Protein 3IUO (pdb70)

Nearest PDB structures (foldseek):
  3iuo-assembly1_B  TM=1.006E+00  e=6.718E-13  Porphyromonas gingivalis
  3iuo-assembly1_B  TM=1.003E+00  e=4.394E-12  Porphyromonas gingivalis

Structure (mmCIF, N/CA/C/O backbone):
data_3IUO
#
_entry.id   3IUO
#
_cell.length_a   98.326
_cell.length_b   98.326
_cell.length_c   72.526
_cell.angle_alpha   90.000
_cell.angle_beta   90.000
_cell.angle_gamma   120.000
#
_symmetry.space_group_name_H-M   'H 3'
#
loop_
_entity.id
_entity.type
_entity.pdbx_description
1 polymer 'ATP-dependent DNA helicase RecQ'
2 non-polymer 'SODIUM ION'
3 non-polymer 'CHLORIDE ION'
4 water water
#
loop_
_atom_site.group_PDB
_atom_site.id
_atom_site.type_symbol
_atom_site.label_atom_id
_atom_site.label_alt_id
_atom_site.label_comp_id
_atom_site.label_asym_id
_atom_site.label_entity_id
_atom_site.label_seq_id
_atom_site.pdbx_PDB_ins_code
_atom_site.Cartn_x
_atom_site.Cartn_y
_atom_site.Cartn_z
_atom_site.occupancy
_atom_site.B_iso_or_equiv
_atom_site.auth_seq_id
_atom_site.auth_comp_id
_atom_site.auth_asym_id
_atom_site.auth_atom_id
_atom_site.pdbx_PDB_model_num
ATOM 1 N N . ARG A 1 11 ? 9.489 -13.102 33.834 1.00 14.09 614 ARG A N 1
ATOM 2 C CA . ARG A 1 11 ? 8.118 -13.666 34.066 1.00 13.43 614 ARG A CA 1
ATOM 3 C C . ARG A 1 11 ? 7.802 -13.738 35.562 1.00 13.42 614 ARG A C 1
ATOM 4 O O . ARG A 1 11 ? 6.710 -13.342 35.989 1.00 14.17 614 ARG A O 1
ATOM 12 N N . VAL A 1 12 ? 8.762 -14.263 36.331 1.00 12.75 615 VAL A N 1
ATOM 13 C CA . VAL A 1 12 ? 8.696 -14.354 37.798 1.00 11.39 615 VAL A CA 1
ATOM 14 C C . VAL A 1 12 ? 9.972 -13.732 38.399 1.00 11.23 615 VAL A C 1
ATOM 15 O O . VAL A 1 12 ? 11.101 -14.064 37.990 1.00 12.40 615 VAL A O 1
ATOM 19 N N . ARG A 1 13 ? 9.795 -12.830 39.358 1.00 10.84 616 ARG A N 1
ATOM 20 C CA . ARG A 1 13 ? 10.927 -12.150 39.978 1.00 10.84 616 ARG A CA 1
ATOM 21 C C . ARG A 1 13 ? 11.691 -13.146 40.836 1.00 10.41 616 ARG A C 1
ATOM 22 O O . ARG A 1 13 ? 11.084 -13.993 41.495 1.00 11.44 616 ARG A O 1
ATOM 30 N N . THR A 1 14 ? 13.011 -13.075 40.790 1.00 9.97 617 THR A N 1
ATOM 31 C CA . THR A 1 14 ? 13.890 -13.876 41.655 1.00 8.99 617 THR A CA 1
ATOM 32 C C . THR A 1 14 ? 14.909 -12.910 42.234 1.00 7.96 617 THR A C 1
ATOM 33 O O . THR A 1 14 ? 15.035 -11.790 41.752 1.00 8.70 617 THR A O 1
ATOM 37 N N . LEU A 1 15 ? 15.638 -13.326 43.272 1.00 6.84 618 LEU A N 1
ATOM 38 C CA . LEU A 1 15 ? 16.644 -12.386 43.822 1.00 7.20 618 LEU A CA 1
ATOM 39 C C . LEU A 1 15 ? 17.773 -12.102 42.841 1.00 6.79 618 LEU A C 1
ATOM 40 O O . LEU A 1 15 ? 18.292 -10.972 42.820 1.00 6.52 618 LEU A O 1
ATOM 45 N N . ALA A 1 16 ? 18.121 -13.096 42.018 1.00 7.39 619 ALA A N 1
ATOM 46 C CA . ALA A 1 16 ? 19.148 -12.893 40.991 1.00 7.54 619 ALA A CA 1
ATOM 47 C C . ALA A 1 16 ? 18.684 -11.891 39.936 1.00 7.96 619 ALA A C 1
ATOM 48 O O . ALA A 1 16 ? 19.437 -10.993 39.568 1.00 7.71 619 ALA A O 1
ATOM 50 N N . ASN A 1 17 ? 17.430 -11.988 39.480 1.00 8.27 620 ASN A N 1
ATOM 51 C CA . ASN A 1 17 ? 17.060 -11.006 38.465 1.00 9.58 620 ASN A CA 1
ATOM 52 C C . ASN A 1 17 ? 16.889 -9.598 39.031 1.00 10.70 620 ASN A C 1
ATOM 53 O O . ASN A 1 17 ? 17.126 -8.619 38.324 1.00 10.48 620 ASN A O 1
ATOM 58 N N . LYS A 1 18 ? 16.539 -9.513 40.304 1.00 10.23 621 LYS A N 1
ATOM 59 C CA . LYS A 1 18 ? 16.459 -8.219 40.995 1.00 10.19 621 LYS A CA 1
ATOM 60 C C . LYS A 1 18 ? 17.873 -7.635 41.076 1.00 10.73 621 LYS A C 1
ATOM 61 O O . LYS A 1 18 ? 18.076 -6.421 40.841 1.00 10.97 621 LYS A O 1
ATOM 67 N N . SER A 1 19 ? 18.856 -8.489 41.405 1.00 10.92 622 SER A N 1
ATOM 68 C CA . SER A 1 19 ? 20.253 -8.049 41.546 1.00 11.72 622 SER A CA 1
ATOM 69 C C . SER A 1 19 ? 20.779 -7.561 40.212 1.00 10.94 622 SER A C 1
ATOM 70 O O . SER A 1 19 ? 21.407 -6.487 40.135 1.00 11.48 622 SER A O 1
ATOM 73 N N .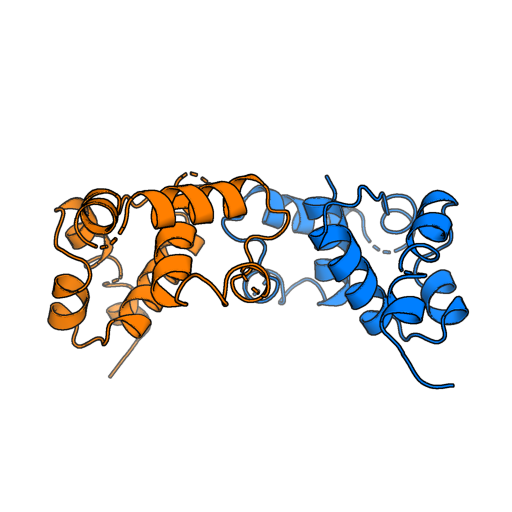 LYS A 1 20 ? 20.449 -8.291 39.141 1.00 10.61 623 LYS A N 1
ATOM 74 C CA . LYS A 1 20 ? 20.909 -7.896 37.823 1.00 10.12 623 LYS A CA 1
ATOM 75 C C . LYS A 1 20 ? 20.222 -6.627 37.365 1.00 10.54 623 LYS A C 1
ATOM 76 O O . LYS A 1 20 ? 20.844 -5.819 36.713 1.00 11.23 623 LYS A O 1
ATOM 90 N N . LYS A 1 22 ? 19.296 -4.151 39.219 1.00 10.89 625 LYS A N 1
ATOM 91 C CA . LYS A 1 22 ? 19.898 -3.001 39.873 1.00 11.78 625 LYS A CA 1
ATOM 92 C C . LYS A 1 22 ? 21.225 -2.625 39.233 1.00 11.83 625 LYS A C 1
ATOM 93 O O . LYS A 1 22 ? 21.509 -1.440 39.054 1.00 12.10 625 LYS A O 1
ATOM 99 N N . VAL A 1 23 ? 22.017 -3.634 38.852 1.00 12.62 626 VAL A N 1
ATOM 100 C CA . VAL A 1 23 ? 23.272 -3.368 38.139 1.00 12.67 626 VAL A CA 1
ATOM 101 C C . VAL A 1 23 ? 22.936 -2.617 36.847 1.00 13.65 626 VAL A C 1
ATOM 102 O O . VAL A 1 23 ? 23.619 -1.649 36.490 1.00 12.68 626 VAL A O 1
ATOM 106 N N . SER A 1 24 ? 21.905 -3.082 36.144 1.00 13.17 627 SER A N 1
ATOM 107 C CA A SER A 1 24 ? 21.509 -2.440 34.888 0.50 13.39 627 SER A CA 1
ATOM 108 C CA B SER A 1 24 ? 21.489 -2.451 34.894 0.50 13.87 627 SER A CA 1
ATOM 109 C C . SER A 1 24 ? 21.120 -0.988 35.103 1.00 13.66 627 SER A C 1
ATOM 110 O O . SER A 1 24 ? 21.555 -0.107 34.349 1.00 14.02 627 SER A O 1
ATOM 115 N N . ILE A 1 25 ? 20.313 -0.730 36.129 1.00 12.74 628 ILE A N 1
ATOM 116 C CA . ILE 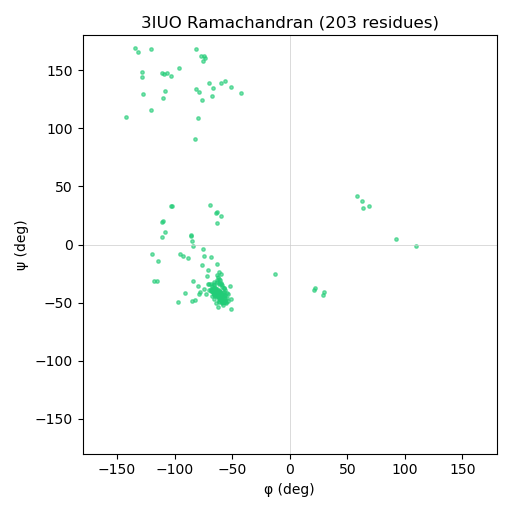A 1 25 ? 19.881 0.651 36.409 1.00 11.97 628 ILE A CA 1
ATOM 117 C C . ILE A 1 25 ? 21.099 1.548 36.677 1.00 11.55 628 ILE A C 1
ATOM 118 O O . ILE A 1 25 ? 21.163 2.683 36.185 1.00 13.80 628 ILE A O 1
ATOM 123 N N . VAL A 1 26 ? 22.059 1.046 37.439 1.00 12.43 629 VAL A N 1
ATOM 124 C CA . VAL A 1 26 ? 23.280 1.807 37.736 1.00 12.87 629 VAL A CA 1
ATOM 125 C C . VAL A 1 26 ? 24.022 2.133 36.462 1.00 13.10 629 VAL A C 1
ATOM 126 O O . VAL A 1 26 ? 24.477 3.265 36.264 1.00 11.62 629 VAL A O 1
ATOM 130 N N . GLN A 1 27 ? 24.134 1.136 35.592 1.00 12.86 630 GLN A N 1
ATOM 131 C CA . GLN A 1 27 ? 24.852 1.312 34.315 1.00 12.72 630 GLN A CA 1
ATOM 132 C C . GLN A 1 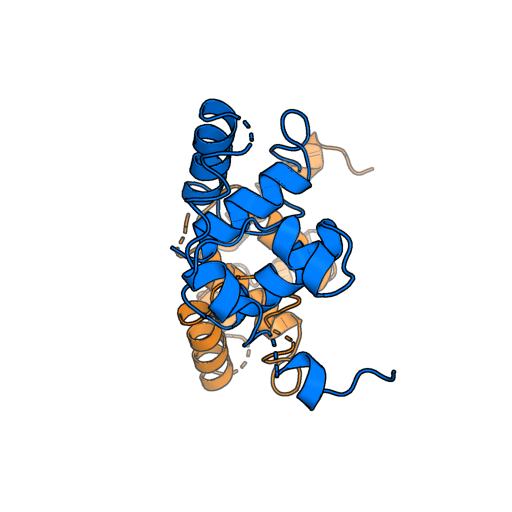27 ? 24.151 2.371 33.454 1.00 12.39 630 GLN A C 1
ATOM 133 O O . GLN A 1 27 ? 24.813 3.200 32.815 1.00 13.19 630 GLN A O 1
ATOM 139 N N . GLN A 1 28 ? 22.817 2.334 33.433 1.00 11.30 631 GLN A N 1
ATOM 140 C CA . GLN A 1 28 ? 22.030 3.344 32.732 1.00 11.56 631 GLN A CA 1
ATOM 141 C C . GLN A 1 28 ? 22.186 4.736 33.319 1.00 11.13 631 GLN A C 1
ATOM 142 O O . GLN A 1 28 ? 22.279 5.710 32.552 1.00 11.81 631 GLN A O 1
ATOM 148 N N . ILE A 1 29 ? 22.187 4.851 34.648 1.00 11.20 632 ILE A N 1
ATOM 149 C CA . ILE A 1 29 ? 22.434 6.150 35.290 1.00 11.06 632 ILE A CA 1
ATOM 150 C C . ILE A 1 29 ? 23.840 6.660 34.923 1.00 12.15 632 ILE A C 1
ATOM 151 O O . ILE A 1 29 ? 24.025 7.845 34.582 1.00 12.12 632 ILE A O 1
ATOM 156 N N . ASP A 1 30 ? 24.820 5.758 34.915 1.00 11.79 633 ASP A N 1
ATOM 157 C CA . ASP A 1 30 ? 26.179 6.164 34.519 1.00 12.87 633 ASP A CA 1
ATOM 158 C C . ASP A 1 30 ? 26.229 6.716 33.088 1.00 12.77 633 ASP A C 1
ATOM 159 O O . ASP A 1 30 ? 27.028 7.622 32.780 1.00 12.49 633 ASP A O 1
ATOM 164 N N . ARG A 1 31 ? 25.388 6.158 32.220 1.00 12.91 634 ARG A N 1
ATOM 165 C CA . ARG A 1 31 ? 25.321 6.567 30.814 1.00 13.56 634 ARG A CA 1
ATOM 166 C C . ARG A 1 31 ? 24.384 7.776 30.614 1.00 13.21 634 ARG A C 1
ATOM 167 O O . ARG A 1 31 ? 24.113 8.182 29.485 1.00 13.77 634 ARG A O 1
ATOM 175 N N . LYS A 1 32 ? 23.935 8.361 31.724 1.00 12.77 635 LYS A N 1
ATOM 176 C CA . LYS A 1 32 ? 23.064 9.553 31.735 1.00 13.02 635 LYS A CA 1
ATOM 177 C C . LYS A 1 32 ? 21.750 9.337 30.978 1.00 12.49 635 LYS A C 1
ATOM 178 O O . LYS A 1 32 ? 21.291 10.204 30.218 1.00 13.29 635 LYS A O 1
ATOM 184 N N . VAL A 1 33 ? 21.159 8.156 31.168 1.00 12.98 636 VAL A N 1
ATOM 185 C CA . VAL A 1 33 ? 19.828 7.871 30.646 1.00 12.74 636 VAL A CA 1
ATOM 186 C C . VAL A 1 33 ? 18.812 8.512 31.575 1.00 13.61 636 VAL A C 1
ATOM 187 O O . VAL A 1 33 ? 18.897 8.349 32.796 1.00 13.38 636 VAL A O 1
ATOM 191 N N . ALA A 1 34 ? 17.847 9.254 31.033 1.00 13.54 637 ALA A N 1
ATOM 192 C CA . ALA A 1 34 ? 16.858 9.936 31.893 1.00 13.32 637 ALA A CA 1
ATOM 193 C C . ALA A 1 34 ? 16.129 8.950 32.817 1.00 13.27 637 ALA A C 1
ATOM 194 O O . ALA A 1 34 ? 15.775 7.846 32.387 1.00 13.03 637 ALA A O 1
ATOM 196 N N . LEU A 1 35 ? 15.877 9.337 34.073 1.00 12.93 638 LEU A N 1
ATOM 197 C CA A LEU A 1 35 ? 15.315 8.378 35.025 0.50 13.80 638 LEU A CA 1
ATOM 198 C CA B LEU A 1 35 ? 15.304 8.386 35.027 0.50 13.70 638 LEU A CA 1
ATOM 199 C C . LEU A 1 35 ? 13.937 7.867 34.607 1.00 14.12 638 LEU A C 1
ATOM 200 O O . LEU A 1 35 ? 13.571 6.712 34.910 1.00 15.00 638 LEU A O 1
ATOM 209 N N . ASP A 1 36 ? 13.166 8.720 33.936 1.00 13.60 639 ASP A N 1
ATOM 210 C CA . ASP A 1 36 ? 11.852 8.286 33.459 1.00 14.13 639 ASP A CA 1
ATOM 211 C C . ASP A 1 36 ? 11.993 7.296 32.291 1.00 13.75 639 ASP A C 1
ATOM 212 O O . ASP A 1 36 ? 11.211 6.353 32.173 1.00 14.31 639 ASP A O 1
ATOM 217 N N . ASP A 1 37 ? 13.010 7.484 31.457 1.00 13.88 640 ASP A N 1
ATOM 218 C CA . ASP A 1 37 ? 13.322 6.507 30.400 1.00 13.89 640 ASP A CA 1
ATOM 219 C C . ASP A 1 37 ? 13.797 5.165 30.987 1.00 13.86 640 ASP A C 1
ATOM 220 O O . ASP A 1 37 ? 13.442 4.097 30.472 1.00 14.29 640 ASP A O 1
ATOM 225 N N . ILE A 1 38 ? 14.604 5.230 32.043 1.00 13.33 641 ILE A N 1
ATOM 226 C CA . ILE A 1 38 ? 15.038 4.015 32.751 1.00 12.82 641 ILE A CA 1
ATOM 227 C C . ILE A 1 38 ? 13.801 3.258 33.264 1.00 12.42 641 ILE A C 1
ATOM 228 O O . ILE A 1 38 ? 13.702 2.042 33.164 1.00 12.80 641 ILE A O 1
ATOM 233 N N . ALA A 1 39 ? 12.855 3.992 33.835 1.00 12.49 642 ALA A N 1
ATOM 234 C CA . ALA A 1 39 ? 11.660 3.370 34.424 1.00 11.97 642 ALA A CA 1
ATOM 235 C C . ALA A 1 39 ? 10.931 2.560 33.366 1.00 12.18 642 ALA A C 1
ATOM 236 O O . ALA A 1 39 ? 10.634 1.371 33.570 1.00 12.79 642 ALA A O 1
ATOM 238 N N . VAL A 1 40 ? 10.664 3.205 32.235 1.00 12.64 643 VAL A N 1
ATOM 239 C CA . VAL A 1 40 ? 10.020 2.539 31.087 1.00 12.57 643 VAL A CA 1
ATOM 240 C C . VAL A 1 40 ? 10.791 1.308 30.624 1.00 12.63 643 VAL A C 1
ATOM 241 O O . VAL A 1 40 ? 10.183 0.268 30.350 1.00 13.91 643 VAL A O 1
ATOM 245 N N . SER A 1 41 ? 12.119 1.417 30.536 1.00 12.20 644 SER A N 1
ATOM 246 C CA . SER A 1 41 ? 12.959 0.321 30.030 1.00 12.20 644 SER A CA 1
ATOM 247 C C . SER A 1 41 ? 12.815 -0.939 30.865 1.00 12.56 644 SER A C 1
ATOM 248 O O . SER A 1 41 ? 13.048 -2.029 30.379 1.00 12.27 644 SER A O 1
ATOM 251 N N . HIS A 1 42 ? 12.435 -0.768 32.126 1.00 12.04 645 HIS A N 1
ATOM 252 C CA . HIS A 1 42 ? 12.297 -1.876 33.068 1.00 12.24 645 HIS A CA 1
ATOM 253 C C . HIS A 1 42 ? 10.855 -2.158 33.465 1.00 12.48 645 HIS A C 1
ATOM 254 O O . HIS A 1 42 ? 10.598 -2.978 34.342 1.00 12.77 645 HIS A O 1
ATOM 261 N N . GLY A 1 43 ? 9.925 -1.472 32.810 1.00 13.40 646 GLY A N 1
ATOM 262 C CA . GLY A 1 43 ? 8.497 -1.673 33.023 1.00 13.65 646 GLY A CA 1
ATOM 263 C C . GLY A 1 43 ? 8.045 -1.203 34.387 1.00 13.57 646 GLY A C 1
ATOM 264 O O . GLY A 1 43 ? 7.147 -1.790 34.996 1.00 13.71 646 GLY A O 1
ATOM 265 N N . LEU A 1 44 ? 8.691 -0.148 34.869 1.00 13.69 647 LEU A N 1
ATOM 266 C CA . LEU A 1 44 ? 8.380 0.406 36.169 1.00 13.73 647 LEU A CA 1
ATOM 267 C C . LEU A 1 44 ? 7.697 1.743 36.009 1.00 14.07 647 LEU A C 1
ATOM 268 O O . LEU A 1 44 ? 8.012 2.490 35.073 1.00 14.72 647 LEU A O 1
ATOM 273 N N . ASP A 1 45 ? 6.778 2.055 36.919 1.00 14.08 648 ASP A N 1
ATOM 274 C CA A ASP A 1 45 ? 6.267 3.418 37.076 0.50 14.12 648 ASP A CA 1
ATOM 275 C CA B ASP A 1 45 ? 6.310 3.435 36.987 0.50 13.93 648 ASP A CA 1
ATOM 276 C C . ASP A 1 45 ? 7.370 4.248 37.707 1.00 13.90 648 ASP A C 1
ATOM 277 O O . ASP A 1 45 ? 8.317 3.693 38.291 1.00 13.12 648 ASP A O 1
ATOM 286 N N . PHE A 1 46 ? 7.252 5.563 37.627 1.00 13.44 649 PHE A N 1
ATOM 287 C CA . PHE A 1 46 ? 8.293 6.414 38.206 1.00 13.20 649 PHE A CA 1
ATOM 288 C C . PHE A 1 46 ? 8.570 6.187 39.723 1.00 13.61 649 PHE A C 1
ATOM 289 O O . PHE A 1 46 ? 9.761 6.046 40.126 1.00 12.84 649 PHE A O 1
ATOM 297 N N . PRO A 1 47 ? 7.517 6.128 40.571 1.00 12.97 650 PRO A N 1
ATOM 298 C CA . PRO A 1 47 ? 7.812 5.869 41.990 1.00 13.25 650 PRO A CA 1
ATOM 299 C C . PRO A 1 47 ? 8.457 4.524 42.232 1.00 12.89 650 PRO A C 1
ATOM 300 O O . PRO A 1 47 ? 9.290 4.414 43.141 1.00 13.34 650 PRO A O 1
ATOM 304 N N . GLU A 1 48 ? 8.115 3.520 41.422 1.00 11.96 651 GLU A N 1
ATOM 305 C CA . GLU A 1 48 ? 8.764 2.208 41.555 1.00 12.91 651 GLU A CA 1
ATOM 306 C C . GLU A 1 48 ? 10.257 2.303 41.224 1.00 12.24 651 GLU A C 1
ATOM 307 O O . GLU A 1 48 ? 11.098 1.689 41.921 1.00 13.16 651 GLU A O 1
ATOM 313 N N . LEU A 1 49 ? 10.595 3.072 40.188 1.00 11.87 652 LEU A N 1
ATOM 314 C CA . LEU A 1 49 ? 11.990 3.304 39.855 1.00 11.95 652 LEU A CA 1
ATOM 315 C C . LEU A 1 49 ? 12.679 4.044 41.006 1.00 12.21 652 LEU A C 1
ATOM 316 O O . LEU A 1 49 ? 13.782 3.666 41.398 1.00 10.79 652 LEU A O 1
ATOM 321 N N . LEU A 1 50 ? 12.028 5.083 41.571 1.00 11.74 653 LEU A N 1
ATOM 322 C CA . LEU A 1 50 ? 12.644 5.769 42.700 1.00 11.27 653 LEU A CA 1
ATOM 323 C C . LEU A 1 50 ? 12.938 4.814 43.844 1.00 10.76 653 LEU A C 1
ATOM 324 O O . LEU A 1 50 ? 13.981 4.922 44.481 1.00 11.35 653 LEU A O 1
ATOM 329 N N . SER A 1 51 ? 12.038 3.844 44.074 1.00 10.71 654 SER A N 1
ATOM 330 C CA . SER A 1 51 ? 12.307 2.869 45.130 1.00 10.62 654 SER A CA 1
ATOM 331 C C . SER A 1 51 ? 13.522 1.999 44.856 1.00 11.59 654 SER A C 1
ATOM 332 O O . SER A 1 51 ? 14.287 1.703 45.776 1.00 12.17 654 SER A O 1
ATOM 335 N N . GLU A 1 52 ? 13.716 1.618 43.598 1.00 11.41 655 GLU A N 1
ATOM 336 C CA . GLU A 1 52 ? 14.928 0.845 43.264 1.00 12.22 655 GLU A CA 1
ATOM 337 C C . GLU A 1 52 ? 16.172 1.673 43.417 1.00 12.20 655 GLU A C 1
ATOM 338 O O . GLU A 1 52 ? 17.193 1.168 43.892 1.00 13.09 655 GLU A O 1
ATOM 344 N N . VAL A 1 53 ? 16.105 2.940 43.014 1.00 11.38 656 VAL A N 1
ATOM 345 C CA . VAL A 1 53 ? 17.283 3.813 43.105 1.00 12.01 656 VAL A CA 1
ATOM 346 C C . VAL A 1 53 ? 17.612 4.044 44.590 1.00 11.36 656 VAL A C 1
ATOM 347 O O . VAL A 1 53 ? 18.774 4.046 44.996 1.00 12.37 656 VAL A O 1
ATOM 351 N N . GLU A 1 54 ? 16.580 4.173 45.428 1.00 11.87 657 GLU A N 1
ATOM 352 C CA . GLU A 1 54 ? 16.797 4.306 46.872 1.00 12.02 657 GLU A CA 1
ATOM 353 C C . GLU A 1 54 ? 17.501 3.045 47.401 1.00 12.46 657 GLU A C 1
ATOM 354 O O . GLU A 1 54 ? 18.496 3.133 48.103 1.00 13.37 657 GLU A O 1
ATOM 360 N N . THR A 1 55 ? 16.991 1.861 47.040 1.00 12.27 658 THR A N 1
ATOM 361 C CA . THR A 1 55 ? 17.682 0.615 47.416 1.00 11.34 658 THR A CA 1
ATOM 362 C C . THR A 1 55 ? 19.173 0.624 47.031 1.00 11.59 658 THR A C 1
ATOM 363 O O . THR A 1 55 ? 20.046 0.251 47.844 1.00 11.63 658 THR A O 1
ATOM 367 N N . ILE A 1 56 ? 19.448 1.043 45.796 1.00 11.14 659 ILE A N 1
ATOM 368 C CA . ILE A 1 56 ? 20.817 1.165 45.294 1.00 11.65 659 ILE A CA 1
ATOM 369 C C . ILE A 1 56 ? 21.673 2.129 46.132 1.00 11.00 659 ILE A C 1
ATOM 370 O O . ILE A 1 56 ? 22.783 1.793 46.561 1.00 11.04 659 ILE A O 1
ATOM 375 N N . VAL A 1 57 ? 21.134 3.315 46.382 1.00 10.92 660 VAL A N 1
ATOM 376 C CA . VAL A 1 57 ? 21.839 4.311 47.177 1.00 11.74 660 VAL A CA 1
ATOM 377 C C . VAL A 1 57 ? 22.063 3.811 48.612 1.00 10.85 660 VAL A C 1
ATOM 378 O O . VAL A 1 57 ? 23.151 4.009 49.196 1.00 11.30 660 VAL A O 1
ATOM 382 N N . TYR A 1 58 ? 21.072 3.146 49.201 1.00 7.83 661 TYR A N 1
ATOM 383 C CA . TYR A 1 58 ? 21.251 2.679 50.574 1.00 7.28 661 TYR A CA 1
ATOM 384 C C . TYR A 1 58 ? 22.399 1.707 50.712 1.00 7.72 661 TYR A C 1
ATOM 385 O O . TYR A 1 58 ? 23.016 1.608 51.762 1.00 8.59 661 TYR A O 1
ATOM 394 N N . SER A 1 59 ? 22.668 0.962 49.645 1.00 7.20 662 SER A N 1
ATOM 395 C CA . SER A 1 59 ? 23.737 -0.037 49.661 1.00 7.64 662 SER A CA 1
ATOM 396 C C . SER A 1 59 ? 25.137 0.563 49.574 1.00 7.97 662 SER A C 1
ATOM 397 O O . SER A 1 59 ? 26.132 -0.160 49.633 1.00 8.57 662 SER A O 1
ATOM 400 N N . GLY A 1 60 ? 25.194 1.881 49.423 1.00 8.58 663 GLY A N 1
ATOM 401 C CA . GLY A 1 60 ? 26.449 2.616 49.308 1.00 9.23 663 GLY A CA 1
ATOM 402 C C . GLY A 1 60 ? 26.928 2.815 47.881 1.00 9.45 663 GLY A C 1
ATOM 403 O O . GLY A 1 60 ? 28.035 3.326 47.669 1.00 9.61 663 GLY A O 1
ATOM 404 N N . THR A 1 61 ? 26.134 2.401 46.885 1.00 9.97 664 THR A N 1
ATOM 405 C CA . THR A 1 61 ? 26.548 2.554 45.485 1.00 10.25 664 THR A CA 1
ATOM 406 C C . THR A 1 61 ? 26.579 4.022 45.129 1.00 11.29 664 THR A C 1
ATOM 407 O O . THR A 1 61 ? 25.613 4.742 45.353 1.00 11.47 664 THR A O 1
ATOM 411 N N . ARG A 1 62 ? 27.715 4.449 44.593 1.00 12.54 665 ARG A N 1
ATOM 412 C CA . ARG A 1 62 ? 27.901 5.825 44.196 1.00 13.98 665 ARG A CA 1
ATOM 413 C C . ARG A 1 62 ? 27.226 6.036 42.852 1.00 14.23 665 ARG A C 1
ATOM 414 O O . ARG A 1 62 ? 27.658 5.509 41.824 1.00 14.80 665 ARG A O 1
ATOM 422 N N . ILE A 1 63 ? 26.128 6.773 42.883 1.00 14.30 666 ILE A N 1
ATOM 423 C CA . ILE A 1 63 ? 25.497 7.248 41.664 1.00 14.96 666 ILE A CA 1
ATOM 424 C C . ILE A 1 63 ? 25.432 8.769 41.635 1.00 15.25 666 ILE A C 1
ATOM 425 O O . ILE A 1 63 ? 25.700 9.439 42.646 1.00 15.96 666 ILE A O 1
ATOM 430 N N . ASN A 1 64 ? 25.103 9.289 40.455 1.00 14.17 667 ASN A N 1
ATOM 431 C CA . ASN A 1 64 ? 25.002 10.720 40.201 1.00 13.72 667 ASN A CA 1
ATOM 432 C C . ASN A 1 64 ? 23.847 10.965 39.264 1.00 13.12 667 ASN A C 1
ATOM 433 O O . ASN A 1 64 ? 23.904 10.597 38.088 1.00 14.07 667 ASN A O 1
ATOM 438 N N . ILE A 1 65 ? 22.779 11.569 39.796 1.00 12.55 668 ILE A N 1
ATOM 439 C CA . ILE A 1 65 ? 21.600 11.860 39.004 1.00 12.54 668 ILE A CA 1
ATOM 440 C C . ILE A 1 65 ? 21.427 13.373 38.754 1.00 12.70 668 ILE A C 1
ATOM 441 O O . ILE A 1 65 ? 20.348 13.824 38.392 1.00 12.69 668 ILE A O 1
ATOM 446 N N . ASP A 1 66 ? 22.507 14.139 38.888 1.00 12.89 669 ASP A N 1
ATOM 447 C CA . ASP A 1 66 ? 22.441 15.597 38.613 1.00 14.07 669 ASP A CA 1
ATOM 448 C C . ASP A 1 66 ? 21.956 15.902 37.215 1.00 13.53 669 ASP A C 1
ATOM 449 O O . ASP A 1 66 ? 21.185 16.849 37.019 1.00 14.52 669 ASP A O 1
ATOM 454 N N . TYR A 1 67 ? 22.432 15.126 36.239 1.00 14.23 670 TYR A N 1
ATOM 455 C CA . TYR A 1 67 ? 22.014 15.321 34.849 1.00 13.63 670 TYR A CA 1
ATOM 456 C C . TYR A 1 67 ? 20.486 15.339 34.734 1.00 13.32 670 TYR A C 1
ATOM 457 O O . TYR A 1 67 ? 19.945 16.113 33.955 1.00 14.75 670 TYR A O 1
ATOM 466 N N . PHE A 1 68 ? 19.793 14.531 35.540 1.00 13.07 671 PHE A N 1
ATOM 467 C CA . PHE A 1 68 ? 18.347 14.424 35.438 1.00 12.67 671 PHE A CA 1
ATOM 468 C C . PHE A 1 68 ? 17.663 15.519 36.245 1.00 13.20 671 PHE A C 1
ATOM 469 O O . PHE A 1 68 ? 16.801 16.229 35.713 1.00 13.77 671 PHE A O 1
ATOM 477 N N . ILE A 1 69 ? 18.100 15.683 37.489 1.00 13.13 672 ILE A N 1
ATOM 478 C CA A ILE A 1 69 ? 17.531 16.681 38.404 0.50 13.44 672 ILE A CA 1
ATOM 479 C CA B ILE A 1 69 ? 17.529 16.679 38.406 0.50 13.22 672 ILE A CA 1
ATOM 480 C C . ILE A 1 69 ? 17.643 18.074 37.792 1.00 13.76 672 ILE A C 1
ATOM 481 O O . ILE A 1 69 ? 16.686 18.855 37.816 1.00 13.12 672 ILE A O 1
ATOM 490 N N . ASN A 1 70 ? 18.810 18.378 37.232 1.00 12.92 673 ASN A N 1
ATOM 491 C CA . ASN A 1 70 ? 19.031 19.707 36.649 1.00 13.73 673 ASN A CA 1
ATOM 492 C C . ASN A 1 70 ? 18.107 19.998 35.452 1.00 13.68 673 ASN A C 1
ATOM 493 O O . ASN A 1 70 ? 17.734 21.152 35.177 1.00 13.86 673 ASN A O 1
ATOM 498 N N . GLU A 1 71 ? 17.740 18.944 34.728 1.00 13.63 674 GLU A N 1
ATOM 499 C CA . GLU A 1 71 ? 16.907 19.082 33.536 1.00 14.36 674 GLU A CA 1
ATOM 500 C C . GLU A 1 71 ? 15.428 19.287 33.878 1.00 13.35 674 GLU A C 1
ATOM 501 O O . GLU A 1 71 ? 14.747 20.115 33.249 1.00 13.47 674 GLU A O 1
ATOM 507 N N . VAL A 1 72 ? 14.952 18.541 34.873 1.00 12.30 675 VAL A N 1
ATOM 508 C CA . VAL A 1 72 ? 13.511 18.460 35.155 1.00 11.19 675 VAL A CA 1
ATOM 509 C C . VAL A 1 72 ? 13.039 19.264 36.353 1.00 9.95 675 VAL A C 1
ATOM 510 O O . VAL A 1 72 ? 11.852 19.615 36.413 1.00 10.84 675 VAL A O 1
ATOM 522 N N . ASP A 1 74 ? 12.892 22.494 39.218 1.00 8.63 677 ASP A N 1
ATOM 523 C CA . ASP A 1 74 ? 13.081 23.927 39.438 1.00 9.06 677 ASP A CA 1
ATOM 524 C C . ASP A 1 74 ? 14.327 24.099 40.293 1.00 8.13 677 ASP A C 1
ATOM 525 O O . ASP A 1 74 ? 14.455 23.465 41.335 1.00 8.04 677 ASP A O 1
ATOM 530 N N . GLU A 1 75 ? 15.271 24.920 39.828 1.00 8.82 678 GLU A N 1
ATOM 531 C CA . GLU A 1 75 ? 16.537 25.057 40.539 1.00 8.79 678 GLU A CA 1
ATOM 532 C C . GLU A 1 75 ? 16.340 25.561 41.970 1.00 8.00 678 GLU A C 1
ATOM 533 O O . GLU A 1 75 ? 17.120 25.203 42.861 1.00 7.87 678 GLU A O 1
ATOM 539 N N . ASP A 1 76 ? 15.326 26.414 42.185 1.00 7.44 679 ASP A N 1
ATOM 540 C CA . ASP A 1 76 ? 15.071 26.905 43.539 1.00 7.48 679 ASP A CA 1
ATOM 541 C C . ASP A 1 76 ? 14.533 25.803 44.444 1.00 7.28 679 ASP A C 1
ATOM 542 O O . ASP A 1 76 ? 14.903 25.708 45.623 1.00 7.47 679 ASP A O 1
ATOM 547 N N . HIS A 1 77 ? 13.671 24.953 43.892 1.00 6.93 680 HIS A N 1
ATOM 548 C CA . HIS A 1 77 ? 13.167 23.793 44.644 1.00 6.69 680 HIS A CA 1
ATOM 549 C C . HIS A 1 77 ? 14.300 22.866 45.026 1.00 6.91 680 HIS A C 1
ATOM 550 O O . HIS A 1 77 ? 14.395 22.434 46.168 1.00 6.21 680 HIS A O 1
ATOM 557 N N . LEU A 1 78 ? 15.176 22.588 44.070 1.00 8.39 681 LEU A N 1
ATOM 558 C CA . LEU A 1 78 ? 16.327 21.735 44.356 1.00 10.23 681 LEU A CA 1
ATOM 559 C C . LEU A 1 78 ? 17.177 22.338 45.487 1.00 10.58 681 LEU A C 1
ATOM 560 O O . LEU A 1 78 ? 17.485 21.646 46.453 1.00 11.63 681 LEU A O 1
ATOM 565 N N . GLU A 1 79 ? 17.521 23.625 45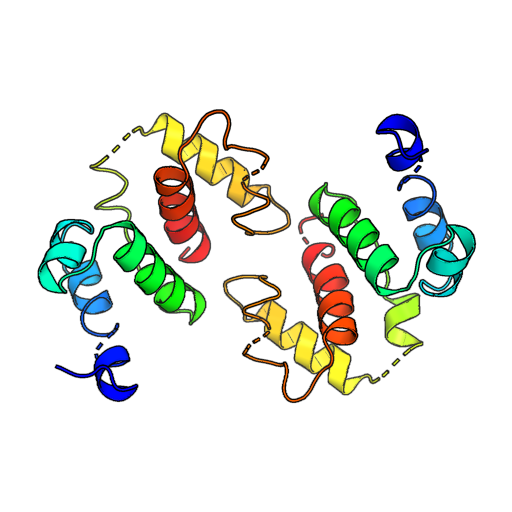.390 1.00 10.42 682 GLU A N 1
ATOM 566 C CA . GLU A 1 79 ? 18.375 24.253 46.412 1.00 11.75 682 GLU A CA 1
ATOM 567 C C . GLU A 1 79 ? 17.734 24.197 47.803 1.00 11.12 682 GLU A C 1
ATOM 568 O O . GLU A 1 79 ? 18.393 23.889 48.797 1.00 11.38 682 GLU A O 1
ATOM 574 N N . ASP A 1 80 ? 16.439 24.470 47.875 1.00 10.65 683 ASP A N 1
ATOM 575 C CA . ASP A 1 80 ? 15.778 24.567 49.181 1.00 10.89 683 ASP A CA 1
ATOM 576 C C . ASP A 1 80 ? 15.585 23.192 49.792 1.00 10.87 683 ASP A C 1
ATOM 577 O O . ASP A 1 80 ? 15.812 23.008 51.000 1.00 11.93 683 ASP A O 1
ATOM 582 N N . ILE A 1 81 ? 15.264 22.199 48.962 1.00 10.35 684 ILE A N 1
ATOM 583 C CA . ILE A 1 81 ? 15.128 20.832 49.504 1.00 10.50 684 ILE A CA 1
ATOM 584 C C . ILE A 1 81 ? 16.498 20.311 49.960 1.00 11.00 684 ILE A C 1
ATOM 585 O O . ILE A 1 81 ? 16.648 19.678 51.027 1.00 11.48 684 ILE A O 1
ATOM 590 N N . PHE A 1 82 ? 17.527 20.616 49.174 1.00 10.79 685 PHE A N 1
ATOM 591 C CA . PHE A 1 82 ? 18.873 20.135 49.522 1.00 11.91 685 PHE A CA 1
ATOM 592 C C . PHE A 1 82 ? 19.356 20.744 50.842 1.00 11.12 685 PHE A C 1
ATOM 593 O O . PHE A 1 82 ? 19.932 20.045 51.692 1.00 11.04 685 PHE A O 1
ATOM 601 N N . GLU A 1 83 ? 19.125 22.048 51.024 1.00 11.02 686 GLU A N 1
ATOM 602 C CA . GLU A 1 83 ? 19.453 22.714 52.280 1.00 11.75 686 GLU A CA 1
ATOM 603 C C . GLU A 1 83 ? 18.737 22.060 53.460 1.00 11.27 686 GLU A C 1
ATOM 604 O O . GLU A 1 83 ? 19.334 21.874 54.523 1.00 11.25 686 GLU A O 1
ATOM 610 N N . TYR A 1 84 ? 17.461 21.706 53.273 1.00 11.20 687 TYR A N 1
ATOM 611 C CA . TYR A 1 84 ? 16.746 20.983 54.324 1.00 10.85 687 TYR A CA 1
ATOM 612 C C . TYR A 1 84 ? 17.528 19.722 54.696 1.00 10.61 687 TYR A C 1
ATOM 613 O O . TYR A 1 84 ? 17.741 19.473 55.857 1.00 10.46 687 TYR A O 1
ATOM 622 N N . PHE A 1 85 ? 17.935 18.917 53.712 1.00 7.18 688 PHE A N 1
ATOM 623 C CA . PHE A 1 85 ? 18.672 17.690 54.069 1.00 7.98 688 PHE A CA 1
ATOM 624 C C . PHE A 1 85 ? 20.023 17.960 54.712 1.00 8.35 688 PHE A C 1
ATOM 625 O O . PHE A 1 85 ? 20.418 17.256 55.690 1.00 10.00 688 PHE A O 1
ATOM 633 N N . LYS A 1 86 ? 20.716 18.996 54.232 1.00 9.00 689 LYS A N 1
ATOM 634 C CA . LYS A 1 86 ? 22.024 19.374 54.798 1.00 9.25 689 LYS A CA 1
ATOM 635 C C . LYS A 1 86 ? 21.923 19.713 56.295 1.00 9.85 689 LYS A C 1
ATOM 636 O O . LYS A 1 86 ? 22.811 19.369 57.103 1.00 11.07 689 LYS A O 1
ATOM 638 N N . GLU A 1 87 ? 20.803 20.352 56.662 1.00 8.59 690 GLU A N 1
ATOM 639 C CA . GLU A 1 87 ? 20.599 20.814 58.013 1.00 9.90 690 GLU A CA 1
ATOM 640 C C . GLU A 1 87 ? 19.819 19.875 58.900 1.00 9.27 690 GLU A C 1
ATOM 641 O O . GLU A 1 87 ? 19.749 20.105 60.117 1.00 11.22 690 GLU A O 1
ATOM 647 N N . SER A 1 88 ? 19.278 18.824 58.312 1.00 9.71 691 SER A N 1
ATOM 648 C CA . SER A 1 88 ? 18.420 17.885 59.026 1.00 9.83 691 SER A CA 1
ATOM 649 C C . SER A 1 88 ? 19.228 16.958 59.930 1.00 8.93 691 SER A C 1
ATOM 650 O O . SER A 1 88 ? 20.432 16.748 59.734 1.00 10.10 691 SER A O 1
ATOM 653 N N . THR A 1 89 ? 18.566 16.406 60.936 1.00 8.25 692 THR A N 1
ATOM 654 C CA . THR A 1 89 ? 19.204 15.391 61.785 1.00 7.93 692 THR A CA 1
ATOM 655 C C . THR A 1 89 ? 18.977 13.984 61.270 1.00 9.29 692 THR A C 1
ATOM 656 O O . THR A 1 89 ? 19.906 13.156 61.244 1.00 10.40 692 THR A O 1
ATOM 660 N N . THR A 1 90 ? 17.759 13.717 60.834 1.00 8.71 693 THR A N 1
ATOM 661 C CA . THR A 1 90 ? 17.461 12.448 60.149 1.00 8.98 693 THR A CA 1
ATOM 662 C C . THR A 1 90 ? 17.160 12.671 58.683 1.00 8.88 693 THR A C 1
ATOM 663 O O . THR A 1 90 ? 16.599 13.725 58.317 1.00 9.01 693 THR A O 1
ATOM 667 N N . ASP A 1 91 ? 17.532 11.692 57.835 1.00 9.35 694 ASP A N 1
ATOM 668 C CA . ASP A 1 91 ? 17.214 11.756 56.400 1.00 9.25 694 ASP A CA 1
ATOM 669 C C . ASP A 1 91 ? 15.811 11.250 56.055 1.00 9.19 694 ASP A C 1
ATOM 670 O O . ASP A 1 91 ? 15.426 11.273 54.889 1.00 10.37 694 ASP A O 1
ATOM 675 N N . SER A 1 92 ? 15.087 10.808 57.088 1.00 10.23 695 SER A N 1
ATOM 676 C CA . SER A 1 92 ? 13.743 10.227 56.928 1.00 10.64 695 SER A CA 1
ATOM 677 C C . SER A 1 92 ? 12.840 10.961 55.940 1.00 10.98 695 SER A C 1
ATOM 678 O O . SER A 1 92 ? 12.656 12.174 56.043 1.00 11.18 695 SER A O 1
ATOM 681 N N . LEU A 1 93 ? 12.234 10.199 55.014 1.00 10.09 696 LEU A N 1
ATOM 682 C CA . LEU A 1 93 ? 11.266 10.799 54.146 1.00 10.15 696 LEU A CA 1
ATOM 683 C C . LEU A 1 93 ? 10.060 11.312 54.938 1.00 9.85 696 LEU A C 1
ATOM 684 O O . LEU A 1 93 ? 9.505 12.338 54.586 1.00 10.68 696 LEU A O 1
ATOM 689 N N . GLU A 1 94 ? 9.631 10.585 55.963 1.00 10.26 697 GLU A N 1
ATOM 690 C CA . GLU A 1 94 ? 8.471 11.004 56.767 1.00 10.82 697 GLU A CA 1
ATOM 691 C C . GLU A 1 94 ? 8.731 12.370 57.403 1.00 9.74 697 GLU A C 1
ATOM 692 O O . GLU A 1 94 ? 7.869 13.273 57.401 1.00 9.04 697 GLU A O 1
ATOM 698 N N . GLU A 1 95 ? 9.924 12.536 57.964 1.00 9.03 698 GLU A N 1
ATOM 699 C CA . GLU A 1 95 ? 10.275 13.844 58.525 1.00 8.20 698 GLU A CA 1
ATOM 700 C C . GLU A 1 95 ? 10.353 14.936 57.478 1.00 8.89 698 GLU A C 1
ATOM 701 O O . GLU A 1 95 ? 9.909 16.081 57.733 1.00 8.05 698 GLU A O 1
ATOM 707 N N . ALA A 1 96 ? 10.931 14.604 56.315 1.00 6.18 699 ALA A N 1
ATOM 708 C CA . ALA A 1 96 ? 11.035 15.573 55.220 1.00 6.39 699 ALA A CA 1
ATOM 709 C C . ALA A 1 96 ? 9.652 15.992 54.720 1.00 7.35 699 ALA A C 1
ATOM 710 O O . ALA A 1 96 ? 9.400 17.178 54.455 1.00 7.86 699 ALA A O 1
ATOM 720 N N . GLN A 1 98 ? 6.926 16.038 56.502 1.00 9.15 701 GLN A N 1
ATOM 721 C CA . GLN A 1 98 ? 6.315 16.856 57.557 1.00 10.59 701 GLN A CA 1
ATOM 722 C C . GLN A 1 98 ? 6.796 18.301 57.415 1.00 11.00 701 GLN A C 1
ATOM 723 O O . GLN A 1 98 ? 6.002 19.233 57.528 1.00 12.10 701 GLN A O 1
ATOM 729 N N . GLU A 1 99 ? 8.097 18.476 57.161 1.00 10.35 702 GLU A N 1
ATOM 730 C CA . GLU A 1 99 ? 8.663 19.813 57.072 1.00 10.05 702 GLU A CA 1
ATOM 731 C C . GLU A 1 99 ? 8.450 20.544 55.761 1.00 10.02 702 GLU A C 1
ATOM 732 O O . GLU A 1 99 ? 8.296 21.772 55.768 1.00 11.81 702 GLU A O 1
ATOM 738 N N . LEU A 1 100 ? 8.470 19.796 54.654 1.00 9.71 703 LEU A N 1
ATOM 739 C CA . LEU A 1 100 ? 8.572 20.340 53.291 1.00 9.52 703 LEU A CA 1
ATOM 740 C C . LEU A 1 100 ? 7.335 20.117 52.425 1.00 8.75 703 LEU A C 1
ATOM 741 O O . LEU A 1 100 ? 7.197 20.718 51.356 1.00 8.36 703 LEU A O 1
ATOM 746 N N . GLY A 1 101 ? 6.454 19.232 52.869 1.00 8.73 704 GLY A N 1
ATOM 747 C CA . GLY A 1 101 ? 5.328 18.776 52.065 1.00 8.01 704 GLY A CA 1
ATOM 748 C C . GLY A 1 101 ? 4.305 19.836 51.682 1.00 8.42 704 GLY A C 1
ATOM 749 O O . GLY A 1 101 ? 3.514 19.613 50.780 1.00 8.01 704 GLY A O 1
ATOM 750 N N . LYS A 1 102 ? 4.322 20.977 52.369 1.00 10.33 705 LYS A N 1
ATOM 751 C CA . LYS A 1 102 ? 3.422 22.070 51.992 1.00 11.75 705 LYS A CA 1
ATOM 752 C C . LYS A 1 102 ? 3.905 22.795 50.749 1.00 11.27 705 LYS A C 1
ATOM 753 O O . LYS A 1 102 ? 3.124 23.546 50.112 1.00 10.90 705 LYS A O 1
ATOM 759 N N . ASP A 1 103 ? 5.184 22.599 50.418 1.00 11.25 706 ASP A N 1
ATOM 760 C CA . ASP A 1 103 ? 5.793 23.279 49.264 1.00 11.42 706 ASP A CA 1
ATOM 761 C C . ASP A 1 103 ? 6.232 22.372 48.127 1.00 11.81 706 ASP A C 1
ATOM 762 O O . ASP A 1 103 ? 6.231 22.788 46.965 1.00 12.08 706 ASP A O 1
ATOM 767 N N . TYR A 1 104 ? 6.636 21.148 48.457 1.00 12.13 707 TYR A N 1
ATOM 768 C CA . TYR A 1 104 ? 7.252 20.250 47.467 1.00 11.90 707 TYR A CA 1
ATOM 769 C C . TYR A 1 104 ? 6.568 18.903 47.463 1.00 12.54 707 TYR A C 1
ATOM 770 O O . TYR A 1 104 ? 6.031 18.461 48.476 1.00 12.48 707 TYR A O 1
ATOM 779 N N . SER A 1 105 ? 6.536 18.282 46.294 1.00 11.95 708 SER A N 1
ATOM 780 C CA . SER A 1 105 ? 5.899 16.968 46.191 1.00 11.92 708 SER A CA 1
ATOM 781 C C . SER A 1 105 ? 6.807 15.878 46.765 1.00 11.39 708 SER A C 1
ATOM 782 O O . SER A 1 105 ? 8.042 16.051 46.882 1.00 12.11 708 SER A O 1
ATOM 785 N N . GLU A 1 106 ? 6.193 14.733 47.051 1.00 10.52 709 GLU A N 1
ATOM 786 C CA . GLU A 1 106 ? 6.965 13.536 47.434 1.00 10.13 709 GLU A CA 1
ATOM 787 C C . GLU A 1 106 ? 8.036 13.210 46.397 1.00 10.50 709 GLU A C 1
ATOM 788 O O . GLU A 1 106 ? 9.175 12.865 46.769 1.00 11.11 709 GLU A O 1
ATOM 794 N N . GLU A 1 107 ? 7.695 13.304 45.103 1.00 10.22 710 GLU A N 1
ATOM 795 C CA . GLU A 1 107 ? 8.673 12.975 44.058 1.00 10.53 710 GLU A CA 1
ATOM 796 C C . GLU A 1 107 ? 9.860 13.923 44.043 1.00 10.32 710 GLU A C 1
ATOM 797 O O . GLU A 1 107 ? 11.013 13.484 43.965 1.00 11.38 710 GLU A O 1
ATOM 803 N N . GLU A 1 108 ? 9.598 15.226 44.158 1.00 12.22 711 GLU A N 1
ATOM 804 C CA . GLU A 1 108 ? 10.710 16.186 44.261 1.00 11.48 711 GLU A CA 1
ATOM 805 C C . GLU A 1 108 ? 11.591 15.878 45.464 1.00 12.32 711 GLU A C 1
ATOM 806 O O . GLU A 1 108 ? 12.821 15.909 45.373 1.00 12.28 711 GLU A O 1
ATOM 812 N N . ILE A 1 109 ? 10.959 15.653 46.606 1.00 12.14 712 ILE A N 1
ATOM 813 C CA . ILE A 1 109 ? 11.719 15.395 47.837 1.00 11.35 712 ILE A CA 1
ATOM 814 C C . ILE A 1 109 ? 12.530 14.102 47.739 1.00 11.88 712 ILE A C 1
ATOM 815 O O . ILE A 1 109 ? 13.720 14.074 48.098 1.00 12.87 712 ILE A O 1
ATOM 820 N N . ARG A 1 110 ? 11.913 13.055 47.200 1.00 12.47 713 ARG A N 1
ATOM 821 C CA . ARG A 1 110 ? 12.643 11.785 47.007 1.00 12.52 713 ARG A CA 1
ATOM 822 C C . ARG A 1 110 ? 13.852 11.964 46.071 1.00 13.17 713 ARG A C 1
ATOM 823 O O . ARG A 1 110 ? 14.915 11.388 46.306 1.00 13.79 713 ARG A O 1
ATOM 831 N N . LEU A 1 111 ? 13.693 12.737 45.000 1.00 12.25 714 LEU A N 1
ATOM 832 C CA . LEU A 1 111 ? 14.792 12.883 44.049 1.00 12.43 714 LEU A CA 1
ATOM 833 C C . LEU A 1 111 ? 15.968 13.591 44.699 1.00 12.73 714 LEU A C 1
ATOM 834 O O . LEU A 1 111 ? 17.138 13.190 44.539 1.00 11.75 714 LEU A O 1
ATOM 839 N N . VAL A 1 112 ? 15.677 14.695 45.391 1.00 12.84 715 VAL A N 1
ATOM 840 C CA . VAL A 1 112 ? 16.756 15.445 46.022 1.00 12.80 715 VAL A CA 1
ATOM 841 C C . VAL A 1 112 ? 17.355 14.650 47.155 1.00 12.74 715 VAL A C 1
ATOM 842 O O . VAL A 1 112 ? 18.567 14.703 47.358 1.00 13.41 715 VAL A O 1
ATOM 846 N N . ARG A 1 113 ? 16.528 13.869 47.847 1.00 12.47 716 ARG A N 1
ATOM 847 C CA . ARG A 1 113 ? 17.064 12.984 48.882 1.00 11.50 716 ARG A CA 1
ATOM 848 C C . ARG A 1 113 ? 18.036 11.961 48.338 1.00 12.53 716 ARG A C 1
ATOM 849 O O . ARG A 1 113 ? 19.064 11.706 48.965 1.00 12.96 716 ARG A O 1
ATOM 857 N N . ILE A 1 114 ? 17.717 11.413 47.160 1.00 13.05 717 ILE A N 1
ATOM 858 C CA . ILE A 1 114 ? 18.663 10.506 46.451 1.00 12.97 717 ILE A CA 1
ATOM 859 C C . ILE A 1 114 ? 19.989 11.203 46.174 1.00 12.93 717 ILE A C 1
ATOM 860 O O . ILE A 1 114 ? 21.052 10.655 46.495 1.00 13.31 717 ILE A O 1
ATOM 865 N N . LYS A 1 115 ? 19.935 12.412 45.622 1.00 11.88 718 LYS A N 1
ATOM 866 C CA . LYS A 1 115 ? 21.162 13.172 45.369 1.00 10.96 718 LYS A CA 1
ATOM 867 C C . LYS A 1 115 ? 21.964 13.374 46.678 1.00 10.19 718 LYS A C 1
ATOM 868 O O . LYS A 1 115 ? 23.192 13.152 46.719 1.00 11.30 718 LYS A O 1
ATOM 874 N N . PHE A 1 116 ? 21.267 13.827 47.728 1.00 5.79 719 PHE A N 1
ATOM 875 C CA . PHE A 1 116 ? 21.900 14.109 48.996 1.00 4.71 719 PHE A CA 1
ATOM 876 C C . PHE A 1 116 ? 22.594 12.860 49.588 1.00 4.64 719 PHE A C 1
ATOM 877 O O . PHE A 1 116 ? 23.773 12.909 49.978 1.00 4.66 719 PHE A O 1
ATOM 885 N N . LEU A 1 117 ? 21.851 11.752 49.650 1.00 4.14 720 LEU A N 1
ATOM 886 C CA . LEU A 1 117 ? 22.424 10.525 50.219 1.00 3.36 720 LEU A CA 1
ATOM 887 C C . LEU A 1 117 ? 23.579 10.000 49.383 1.00 4.77 720 LEU A C 1
ATOM 888 O O . LEU A 1 117 ? 24.594 9.511 49.930 1.00 5.16 720 LEU A O 1
ATOM 893 N N . SER A 1 118 ? 23.446 10.133 48.068 1.00 5.97 721 SER A N 1
ATOM 894 C CA . SER A 1 118 ? 24.508 9.689 47.148 1.00 7.22 721 SER A CA 1
ATOM 895 C C . SER A 1 118 ? 25.828 10.448 47.304 1.00 7.20 721 SER A C 1
ATOM 896 O O . SER A 1 118 ? 26.906 9.898 47.025 1.00 7.86 721 SER A O 1
ATOM 899 N N . GLU A 1 119 ? 25.742 11.682 47.790 1.00 7.33 722 GLU A N 1
ATOM 900 C CA . GLU A 1 119 ? 26.893 12.581 47.913 1.00 8.44 722 GLU A CA 1
ATOM 901 C C . GLU A 1 119 ? 27.649 12.437 49.226 1.00 9.68 722 GLU A C 1
ATOM 902 O O . GLU A 1 119 ? 28.743 12.975 49.387 1.00 8.31 722 GLU A O 1
ATOM 916 N N . VAL B 1 12 ? -5.603 15.117 79.225 1.00 8.41 615 VAL B N 1
ATOM 917 C CA . VAL B 1 12 ? -5.714 15.209 77.730 1.00 8.13 615 VAL B CA 1
ATOM 918 C C . VAL B 1 12 ? -4.442 15.817 77.145 1.00 9.41 615 VAL B C 1
ATOM 919 O O . VAL B 1 12 ? -4.030 16.898 77.568 1.00 9.29 615 VAL B O 1
ATOM 923 N N . ARG B 1 13 ? -3.829 15.118 76.181 1.00 9.88 616 ARG B N 1
ATOM 924 C CA . ARG B 1 13 ? -2.617 15.602 75.516 1.00 10.30 616 ARG B CA 1
ATOM 925 C C . ARG B 1 13 ? -2.938 16.847 74.704 1.00 10.23 616 ARG B C 1
ATOM 926 O O . ARG B 1 13 ? -3.959 16.894 74.019 1.00 10.44 616 ARG B O 1
ATOM 934 N N . THR B 1 14 ? -2.095 17.866 74.809 1.00 9.47 617 THR B N 1
ATOM 935 C CA . THR B 1 14 ? -2.192 19.050 73.950 1.00 9.82 617 THR B CA 1
ATOM 936 C C . THR B 1 14 ? -0.791 19.393 73.447 1.00 9.07 617 THR B C 1
ATOM 937 O O . THR B 1 14 ? 0.188 18.834 73.941 1.00 8.59 617 THR B O 1
ATOM 941 N N . LEU B 1 15 ? -0.682 20.307 72.479 1.00 8.24 618 LEU B N 1
ATOM 942 C CA . LEU B 1 15 ? 0.648 20.645 71.938 1.00 7.05 618 LEU B CA 1
ATOM 943 C C . LEU B 1 15 ? 1.518 21.353 72.983 1.00 7.47 618 LEU B C 1
ATOM 944 O O . LEU B 1 15 ? 2.736 21.113 73.056 1.00 6.57 618 LEU B O 1
ATOM 949 N N . ALA B 1 16 ? 0.879 22.180 73.806 1.00 8.01 619 ALA B N 1
ATOM 950 C CA . ALA B 1 16 ? 1.563 22.851 74.923 1.00 8.45 619 ALA B CA 1
ATOM 951 C C . ALA B 1 16 ? 2.124 21.882 75.971 1.00 9.37 619 ALA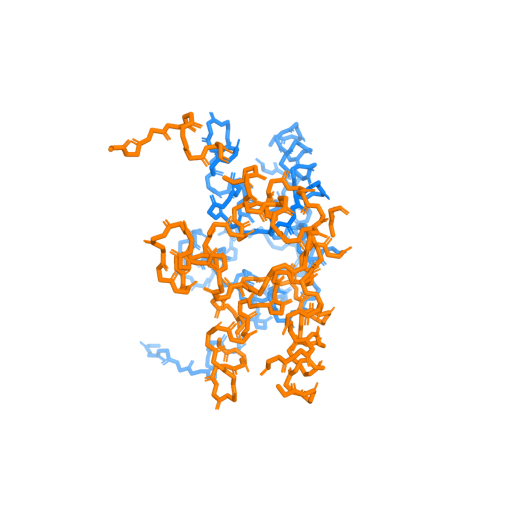 B C 1
ATOM 952 O O . ALA B 1 16 ? 3.330 21.977 76.298 1.00 9.03 619 ALA B O 1
ATOM 954 N N . ASN B 1 17 ? 1.288 20.975 76.507 1.00 9.24 620 ASN B N 1
ATOM 955 C CA . ASN B 1 17 ? 1.777 20.008 77.517 1.00 9.29 620 ASN B CA 1
ATOM 956 C C . ASN B 1 17 ? 2.717 18.920 76.973 1.00 9.67 620 ASN B C 1
ATOM 957 O O . ASN B 1 17 ? 3.509 18.336 77.724 1.00 8.26 620 ASN B O 1
ATOM 962 N N . LYS B 1 18 ? 2.646 18.666 75.667 1.00 9.27 621 LYS B N 1
ATOM 963 C CA . LYS B 1 18 ? 3.613 17.772 75.047 1.00 9.70 621 LYS B CA 1
ATOM 964 C C . LYS B 1 18 ? 4.955 18.481 74.952 1.00 10.69 621 LYS B C 1
ATOM 965 O O . LYS B 1 18 ? 5.957 17.874 75.253 1.00 10.27 621 LYS B O 1
ATOM 971 N N . SER B 1 19 ? 4.959 19.758 74.566 1.00 10.90 622 SER B N 1
ATOM 972 C CA . SER B 1 19 ? 6.214 20.527 74.475 1.00 11.85 622 SER B CA 1
ATOM 973 C C . SER B 1 19 ? 6.852 20.631 75.861 1.00 11.90 622 SER B C 1
ATOM 974 O O . SER B 1 19 ? 8.077 20.525 76.014 1.00 12.01 622 SER B O 1
ATOM 977 N N . LYS B 1 20 ? 6.019 20.815 76.874 1.00 12.04 623 LYS B N 1
ATOM 978 C CA . LYS B 1 20 ? 6.502 20.870 78.263 1.00 12.30 623 LYS B CA 1
ATOM 979 C C . LYS B 1 20 ? 7.123 19.555 78.714 1.00 12.02 623 LYS B C 1
ATOM 980 O O . LYS B 1 20 ? 8.125 19.554 79.440 1.00 11.27 623 LYS B O 1
ATOM 994 N N . LYS B 1 22 ? 8.528 17.342 76.825 1.00 10.04 625 LYS B N 1
ATOM 995 C CA . LYS B 1 22 ? 9.808 17.196 76.162 1.00 9.89 625 LYS B CA 1
ATOM 996 C C . LYS B 1 22 ? 10.889 18.043 76.812 1.00 10.39 625 LYS B C 1
ATOM 997 O O . LYS B 1 22 ? 12.025 17.606 76.947 1.00 9.34 625 LYS B O 1
ATOM 1003 N N . VAL B 1 23 ? 10.512 19.241 77.263 1.00 10.52 626 VAL B N 1
ATOM 1004 C CA . VAL B 1 23 ? 11.462 20.093 77.958 1.00 11.65 626 VAL B CA 1
ATOM 1005 C C . VAL B 1 23 ? 11.917 19.363 79.227 1.00 11.63 626 VAL B C 1
ATOM 1006 O O . VAL B 1 23 ? 13.119 19.365 79.539 1.00 13.03 626 VAL B O 1
ATOM 1010 N N . SER B 1 24 ? 10.958 18.754 79.944 1.00 11.91 627 SER B N 1
ATOM 1011 C CA A SER B 1 24 ? 11.250 17.995 81.163 0.50 12.29 627 SER B CA 1
ATOM 1012 C CA B SER B 1 24 ? 11.238 17.994 81.166 0.50 12.29 627 SER B CA 1
ATOM 1013 C C . SER B 1 24 ? 12.172 16.818 80.877 1.00 12.69 627 SER B C 1
ATOM 1014 O O . SER B 1 24 ? 13.132 16.583 81.600 1.00 12.30 627 SER B O 1
ATOM 1019 N N . ILE B 1 25 ? 11.894 16.089 79.795 1.00 12.75 628 ILE B N 1
ATOM 1020 C CA . ILE B 1 25 ? 12.724 14.923 79.423 1.00 12.58 628 ILE B CA 1
ATOM 1021 C C . ILE B 1 25 ? 14.183 15.328 79.161 1.00 12.88 628 ILE B C 1
ATOM 1022 O O . ILE B 1 25 ? 15.123 14.647 79.596 1.00 13.37 628 ILE B O 1
ATOM 1027 N N . VAL B 1 26 ? 14.360 16.429 78.444 1.00 13.08 629 VAL B N 1
ATOM 1028 C CA . VAL B 1 26 ? 15.700 16.945 78.154 1.00 11.75 629 VAL B CA 1
ATOM 1029 C C . VAL B 1 26 ? 16.417 17.288 79.458 1.00 12.51 629 VAL B C 1
ATOM 1030 O O . VAL B 1 26 ? 17.586 16.971 79.632 1.00 11.62 629 VAL B O 1
ATOM 1034 N N . GLN B 1 27 ? 15.691 17.912 80.385 1.00 12.76 630 GLN B N 1
ATOM 1035 C CA . GLN B 1 27 ? 16.290 18.274 81.668 1.00 13.17 630 GLN B CA 1
ATOM 1036 C C . GLN B 1 27 ? 16.672 17.024 82.451 1.00 12.94 630 GLN B C 1
ATOM 1037 O O . GLN B 1 27 ? 17.752 16.976 83.055 1.00 12.08 630 GLN B O 1
ATOM 1043 N N . GLN B 1 28 ? 15.787 16.019 82.436 1.00 12.60 631 GLN B N 1
ATOM 1044 C CA . GLN B 1 28 ? 16.056 14.735 83.091 1.00 12.62 631 GLN B CA 1
ATOM 1045 C C . GLN B 1 28 ? 17.302 14.057 82.519 1.00 12.80 631 GLN B C 1
ATOM 1046 O O . GLN B 1 28 ? 18.147 13.549 83.263 1.00 13.66 631 GLN B O 1
ATOM 1052 N N . ILE B 1 29 ? 17.436 14.084 81.197 1.00 12.65 632 ILE B N 1
ATOM 1053 C CA . ILE B 1 29 ? 18.574 13.437 80.573 1.00 12.58 632 ILE B CA 1
ATOM 1054 C C . ILE B 1 29 ? 19.837 14.192 80.948 1.00 12.49 632 ILE B C 1
ATOM 1055 O O . ILE B 1 29 ? 20.858 13.581 81.240 1.00 13.36 632 ILE B O 1
ATOM 1060 N N . ASP B 1 30 ? 19.759 15.521 80.991 1.00 13.32 633 ASP B N 1
ATOM 1061 C CA . ASP B 1 30 ? 20.920 16.323 81.377 1.00 13.63 633 ASP B CA 1
ATOM 1062 C C . ASP B 1 30 ? 21.358 16.001 82.801 1.00 13.48 633 ASP B C 1
ATOM 1063 O O . ASP B 1 30 ? 22.552 16.052 83.108 1.00 13.64 633 ASP B O 1
ATOM 1068 N N . ARG B 1 31 ? 20.378 15.674 83.645 1.00 13.68 634 ARG B N 1
ATOM 1069 C CA . ARG B 1 31 ? 20.616 15.312 85.049 1.00 13.97 634 ARG B CA 1
ATOM 1070 C C . ARG B 1 31 ? 20.936 13.825 85.210 1.00 14.05 634 ARG B C 1
ATOM 1071 O O . ARG B 1 31 ? 21.016 13.332 86.334 1.00 13.94 634 ARG B O 1
ATOM 1079 N N . LYS B 1 32 ? 21.111 13.115 84.100 1.00 13.69 635 LYS B N 1
ATOM 1080 C CA . LYS B 1 32 ? 21.550 11.716 84.112 1.00 13.48 635 LYS B CA 1
ATOM 1081 C C . LYS B 1 32 ? 20.557 10.771 84.807 1.00 12.82 635 LYS B C 1
ATOM 1082 O O . LYS B 1 32 ? 20.950 9.854 85.541 1.00 13.13 635 LYS B O 1
ATOM 1088 N N . VAL B 1 33 ? 19.268 11.039 84.622 1.00 12.07 636 VAL B N 1
ATOM 1089 C CA . VAL B 1 33 ? 18.209 10.161 85.134 1.00 11.53 636 VAL B CA 1
ATOM 1090 C C . VAL B 1 33 ? 18.071 9.005 84.134 1.00 11.90 636 VAL B C 1
ATOM 1091 O O . VAL B 1 33 ? 18.026 9.239 82.935 1.00 11.47 636 VAL B O 1
ATOM 1095 N N . ALA B 1 34 ? 18.001 7.768 84.625 1.00 11.45 637 ALA B N 1
ATOM 1096 C CA . ALA B 1 34 ? 17.922 6.597 83.743 1.00 10.63 637 ALA B CA 1
ATOM 1097 C C . ALA B 1 34 ? 16.676 6.693 82.868 1.00 10.73 637 ALA B C 1
ATOM 1098 O O . ALA B 1 34 ? 15.617 7.130 83.325 1.00 9.82 637 ALA B O 1
ATOM 1100 N N . LEU B 1 35 ? 16.817 6.322 81.597 1.00 9.82 638 LEU B N 1
ATOM 1101 C CA A LEU B 1 35 ? 15.717 6.479 80.649 0.50 9.94 638 LEU B CA 1
ATOM 1102 C CA B LEU B 1 35 ? 15.731 6.454 80.627 0.50 10.15 638 LEU B CA 1
ATOM 1103 C C . LEU B 1 35 ? 14.474 5.691 81.048 1.00 10.24 638 LEU B C 1
ATOM 1104 O O . LEU B 1 35 ? 13.353 6.171 80.864 1.00 10.20 638 LEU B O 1
ATOM 1113 N N . ASP B 1 36 ? 14.660 4.505 81.615 1.00 10.45 639 ASP B N 1
ATOM 1114 C CA . ASP B 1 36 ? 13.508 3.749 82.087 1.00 11.28 639 ASP B CA 1
ATOM 1115 C C . ASP B 1 36 ? 12.816 4.482 83.262 1.00 11.36 639 ASP B C 1
ATOM 1116 O O . ASP B 1 36 ? 11.587 4.477 83.361 1.00 11.95 639 ASP B O 1
ATOM 1121 N N . ASP B 1 37 ? 13.593 5.156 84.112 1.00 11.49 640 ASP B N 1
ATOM 1122 C CA . ASP B 1 37 ? 13.018 5.995 85.170 1.00 11.64 640 ASP B CA 1
ATOM 1123 C C . ASP B 1 37 ? 12.311 7.230 84.613 1.00 11.00 640 ASP B C 1
ATOM 1124 O O . ASP B 1 37 ? 11.250 7.626 85.111 1.00 11.47 640 ASP B O 1
ATOM 1129 N N . ILE B 1 38 ? 12.877 7.825 83.566 1.00 10.68 641 ILE B N 1
ATOM 1130 C CA . ILE B 1 38 ? 12.206 8.927 82.897 1.00 10.18 641 ILE B CA 1
ATOM 1131 C C . ILE B 1 38 ? 10.837 8.461 82.346 1.00 10.84 641 ILE B C 1
ATOM 1132 O O . ILE B 1 38 ? 9.834 9.133 82.535 1.00 10.58 641 ILE B O 1
ATOM 1137 N N . ALA B 1 39 ? 10.813 7.307 81.681 1.00 12.41 642 ALA B N 1
ATOM 1138 C CA . ALA B 1 39 ? 9.569 6.728 81.156 1.00 12.66 642 ALA B CA 1
ATOM 1139 C C . ALA B 1 39 ? 8.507 6.663 82.243 1.00 13.77 642 ALA B C 1
ATOM 1140 O O . ALA B 1 39 ? 7.415 7.214 82.084 1.00 14.60 642 ALA B O 1
ATOM 1142 N N . VAL B 1 40 ? 8.849 6.020 83.355 1.00 13.99 643 VAL B N 1
ATOM 1143 C CA . VAL B 1 40 ? 7.876 5.811 84.434 1.00 15.00 643 VAL B CA 1
ATOM 1144 C C . VAL B 1 40 ? 7.366 7.136 84.996 1.00 15.14 643 VAL B C 1
ATOM 1145 O O . VAL B 1 40 ? 6.163 7.286 85.219 1.00 15.29 643 VAL B O 1
ATOM 1149 N N . SER B 1 41 ? 8.267 8.113 85.139 1.00 15.66 644 SER B N 1
ATOM 1150 C CA . SER B 1 41 ? 7.907 9.452 85.643 1.00 15.89 644 SER B CA 1
ATOM 1151 C C . SER B 1 41 ? 6.899 10.207 84.767 1.00 15.56 644 SER B C 1
ATOM 1152 O O . SER B 1 41 ? 6.211 11.100 85.247 1.00 15.18 644 SER B O 1
ATOM 1155 N N . HIS B 1 42 ? 6.826 9.857 83.485 1.00 15.34 645 HIS B N 1
ATOM 1156 C CA . HIS B 1 42 ? 5.874 10.480 82.556 1.00 15.03 645 HIS B CA 1
ATOM 1157 C C . HIS B 1 42 ? 4.719 9.558 82.146 1.00 15.21 645 HIS B C 1
ATOM 1158 O O . HIS B 1 42 ? 3.958 9.869 81.222 1.00 15.79 645 HIS B O 1
ATOM 1165 N N . GLY B 1 43 ? 4.597 8.421 82.826 1.00 15.03 646 GLY B N 1
ATOM 1166 C CA . GLY B 1 43 ? 3.541 7.447 82.525 1.00 15.09 646 GLY B CA 1
ATOM 1167 C C . GLY B 1 43 ? 3.689 6.859 81.132 1.00 15.24 646 GLY B C 1
ATOM 1168 O O . GLY B 1 43 ? 2.697 6.538 80.475 1.00 15.49 646 GLY B O 1
ATOM 1169 N N . LEU B 1 44 ? 4.935 6.736 80.671 1.00 15.09 647 LEU B N 1
ATOM 1170 C CA . LEU B 1 44 ? 5.203 6.173 79.352 1.00 15.29 647 LEU B CA 1
ATOM 1171 C C . LEU B 1 44 ? 5.771 4.768 79.479 1.00 15.70 647 LEU B C 1
ATOM 1172 O O . LEU B 1 44 ? 6.478 4.466 80.448 1.00 16.48 647 LEU B O 1
ATOM 1177 N N . ASP B 1 45 ? 5.473 3.897 78.512 1.00 15.52 648 ASP B N 1
ATOM 1178 C CA . ASP B 1 45 ? 6.242 2.659 78.422 1.00 15.08 648 ASP B CA 1
ATOM 1179 C C . ASP B 1 45 ? 7.549 2.985 77.690 1.00 14.36 648 ASP B C 1
ATOM 1180 O O . ASP B 1 45 ? 7.704 4.094 77.143 1.00 14.64 648 ASP B O 1
ATOM 1185 N N . PHE B 1 46 ? 8.501 2.057 77.714 1.00 13.86 649 PHE B N 1
ATOM 1186 C CA . PHE B 1 46 ? 9.832 2.366 77.195 1.00 12.63 649 PHE B CA 1
ATOM 1187 C C . PHE B 1 46 ? 9.830 2.783 75.716 1.00 12.52 649 PHE B C 1
ATOM 1188 O O . PHE B 1 46 ? 10.424 3.807 75.351 1.00 12.18 649 PHE B O 1
ATOM 1196 N N . PRO B 1 47 ? 9.137 2.014 74.857 1.00 12.39 650 PRO B N 1
ATOM 1197 C CA . PRO B 1 47 ? 9.133 2.423 73.451 1.00 12.27 650 PRO B CA 1
ATOM 1198 C C . PRO B 1 47 ? 8.509 3.795 73.204 1.00 11.85 650 PRO B C 1
ATOM 1199 O O . PRO B 1 47 ? 8.975 4.520 72.312 1.00 11.94 650 PRO B O 1
ATOM 1203 N N . GLU B 1 48 ? 7.493 4.154 73.985 1.00 12.22 651 GLU B N 1
ATOM 1204 C CA . GLU B 1 48 ? 6.908 5.488 73.901 1.00 11.78 651 GLU B CA 1
ATOM 1205 C C . GLU B 1 48 ? 7.927 6.546 74.310 1.00 11.77 651 GLU B C 1
ATOM 1206 O O . GLU B 1 48 ? 7.982 7.610 73.701 1.00 11.60 651 GLU B O 1
ATOM 1212 N N . LEU B 1 49 ? 8.714 6.267 75.341 1.00 10.83 652 LEU B N 1
ATOM 1213 C CA . LEU B 1 49 ? 9.781 7.214 75.708 1.00 11.66 652 LEU B CA 1
ATOM 1214 C C . LEU B 1 49 ? 10.783 7.376 74.557 1.00 11.31 652 LEU B C 1
ATOM 1215 O O . LEU B 1 49 ? 11.165 8.497 74.208 1.00 11.03 652 LEU B O 1
ATOM 1220 N N . LEU B 1 50 ? 11.192 6.255 73.962 1.00 12.37 653 LEU B N 1
ATOM 1221 C CA . LEU B 1 50 ? 12.096 6.296 72.827 1.00 11.48 653 LEU B CA 1
ATOM 1222 C C . LEU B 1 50 ? 11.555 7.184 71.721 1.00 11.24 653 LEU B C 1
ATOM 1223 O O . LEU B 1 50 ? 12.324 7.949 71.116 1.00 10.32 653 LEU B O 1
ATOM 1228 N N . SER B 1 51 ? 10.244 7.088 71.464 1.00 10.08 654 SER B N 1
ATOM 1229 C CA . SER B 1 51 ? 9.637 7.923 70.426 1.00 10.87 654 SER B CA 1
ATOM 1230 C C . SER B 1 51 ? 9.753 9.406 70.754 1.00 10.88 654 SER B C 1
ATOM 1231 O O . SER B 1 51 ? 10.027 10.218 69.876 1.00 8.96 654 SER B O 1
ATOM 1234 N N . GLU B 1 52 ? 9.548 9.757 72.020 1.00 12.19 655 GLU B N 1
ATOM 1235 C CA . GLU B 1 52 ? 9.706 11.163 72.424 1.00 12.03 655 GLU B CA 1
ATOM 1236 C C . GLU B 1 52 ? 11.151 11.652 72.326 1.00 11.96 655 GLU B C 1
ATOM 1237 O O . GLU B 1 52 ? 11.406 12.766 71.854 1.00 12.30 655 GLU B O 1
ATOM 1243 N N . VAL B 1 53 ? 12.093 10.811 72.734 1.00 11.15 656 VAL B N 1
ATOM 1244 C CA . VAL B 1 53 ? 13.533 11.167 72.643 1.00 12.41 656 VAL B CA 1
ATOM 1245 C C . VAL B 1 53 ? 13.921 11.301 71.151 1.00 12.28 656 VAL B C 1
ATOM 1246 O O . VAL B 1 53 ? 14.650 12.208 70.783 1.00 12.87 656 VAL B O 1
ATOM 1250 N N . GLU B 1 54 ? 13.399 10.428 70.279 1.00 12.64 657 GLU B N 1
ATOM 1251 C CA . GLU B 1 54 ? 13.629 10.602 68.849 1.00 11.74 657 GLU B CA 1
ATOM 1252 C C . GLU B 1 54 ? 13.116 11.961 68.313 1.00 11.34 657 GLU B C 1
ATOM 1253 O O . GLU B 1 54 ? 13.826 12.672 67.599 1.00 12.80 657 GLU B O 1
ATOM 1259 N N . THR B 1 55 ? 11.887 12.315 68.681 1.00 11.33 658 THR B N 1
ATOM 1260 C CA . THR B 1 55 ? 11.311 13.607 68.304 1.00 11.83 658 THR B CA 1
ATOM 1261 C C . THR B 1 55 ? 12.241 14.769 68.731 1.00 12.45 658 THR B C 1
ATOM 1262 O O . THR B 1 55 ? 12.561 15.689 67.927 1.00 12.31 658 THR B O 1
ATOM 1266 N N . ILE B 1 56 ? 12.714 14.684 69.968 1.00 11.03 659 ILE B N 1
ATOM 1267 C CA . ILE B 1 56 ? 13.652 15.683 70.505 1.00 11.80 659 ILE B CA 1
ATOM 1268 C C . ILE B 1 56 ? 14.932 15.771 69.656 1.00 11.04 659 ILE B C 1
ATOM 1269 O O . ILE B 1 56 ? 15.391 16.858 69.273 1.00 12.04 659 ILE B O 1
ATOM 1274 N N . VAL B 1 57 ? 15.511 14.615 69.364 1.00 11.76 660 VAL B N 1
ATOM 1275 C CA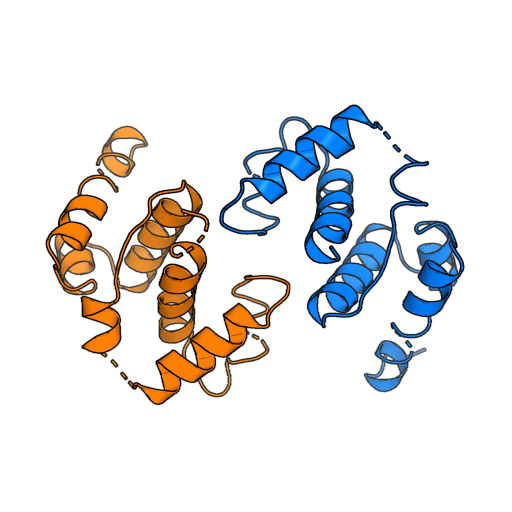 . VAL B 1 57 ? 16.753 14.578 68.586 1.00 11.77 660 VAL B CA 1
ATOM 1276 C C . VAL B 1 57 ? 16.508 15.093 67.156 1.00 11.15 660 VAL B C 1
ATOM 1277 O O . VAL B 1 57 ? 17.319 15.874 66.622 1.00 10.50 660 VAL B O 1
ATOM 1281 N N . TYR B 1 58 ? 15.378 14.701 66.540 1.00 10.99 661 TYR B N 1
ATOM 1282 C CA . TYR B 1 58 ? 15.104 15.213 65.201 1.00 10.77 661 TYR B CA 1
ATOM 1283 C C . TYR B 1 58 ? 14.992 16.725 65.153 1.00 10.89 661 TYR B C 1
ATOM 1284 O O . TYR B 1 58 ? 15.282 17.326 64.131 1.00 10.63 661 TYR B O 1
ATOM 1293 N N . SER B 1 59 ? 14.536 17.333 66.256 1.00 11.02 662 SER B N 1
ATOM 1294 C CA . SER B 1 59 ? 14.370 18.782 66.355 1.00 11.84 662 SER B CA 1
ATOM 1295 C C . SER B 1 59 ? 15.685 19.560 66.512 1.00 11.54 662 SER B C 1
ATOM 1296 O O . SER B 1 59 ? 15.704 20.799 66.396 1.00 12.13 662 SER B O 1
ATOM 1299 N N . GLY B 1 60 ? 16.771 18.826 66.735 1.00 10.79 663 GLY B N 1
ATOM 1300 C CA . GLY B 1 60 ? 18.082 19.453 66.838 1.00 10.35 663 GLY B CA 1
ATOM 1301 C C . GLY B 1 60 ? 18.737 19.486 68.200 1.00 10.83 663 GLY B C 1
ATOM 1302 O O . GLY B 1 60 ? 19.854 20.012 68.321 1.00 10.33 663 GLY B O 1
ATOM 1303 N N . THR B 1 61 ? 18.075 18.969 69.224 1.00 11.04 664 THR B N 1
ATOM 1304 C CA . THR B 1 61 ? 18.636 19.025 70.588 1.00 10.52 664 THR B CA 1
ATOM 1305 C C . THR B 1 61 ? 19.737 17.995 70.738 1.00 10.91 664 THR B C 1
ATOM 1306 O O . THR B 1 61 ? 19.520 16.816 70.468 1.00 11.11 664 THR B O 1
ATOM 1310 N N . ARG B 1 62 ? 20.918 18.458 71.128 1.00 7.39 665 ARG B N 1
ATOM 1311 C CA . ARG B 1 62 ? 22.055 17.567 71.340 1.00 7.50 665 ARG B CA 1
ATOM 1312 C C . ARG B 1 62 ? 21.980 16.928 72.712 1.00 8.78 665 ARG B C 1
ATOM 1313 O O . ARG B 1 62 ? 22.517 17.440 73.681 1.00 12.41 665 ARG B O 1
ATOM 1321 N N . ILE B 1 63 ? 21.347 15.786 72.793 1.00 9.53 666 ILE B N 1
ATOM 1322 C CA . ILE B 1 63 ? 21.283 15.080 74.074 1.00 10.78 666 ILE B CA 1
ATOM 1323 C C . ILE B 1 63 ? 22.374 14.030 74.157 1.00 10.70 666 ILE B C 1
ATOM 1324 O O . ILE B 1 63 ? 22.789 13.442 73.118 1.00 12.43 666 ILE B O 1
ATOM 1329 N N . ASN B 1 64 ? 22.794 13.750 75.387 1.00 9.97 667 ASN B N 1
ATOM 1330 C CA . ASN B 1 64 ? 23.733 12.696 75.587 1.00 9.51 667 ASN B CA 1
ATOM 1331 C C . ASN B 1 64 ? 23.188 11.621 76.495 1.00 9.04 667 ASN B C 1
ATOM 1332 O O . ASN B 1 64 ? 22.938 11.864 77.664 1.00 8.38 667 ASN B O 1
ATOM 1337 N N . ILE B 1 65 ? 23.014 10.421 75.939 1.00 8.47 668 ILE B N 1
ATOM 1338 C CA . ILE B 1 65 ? 22.513 9.283 76.730 1.00 9.01 668 ILE B CA 1
ATOM 1339 C C . ILE B 1 65 ? 23.562 8.181 76.976 1.00 9.52 668 ILE B C 1
ATOM 1340 O O . ILE B 1 65 ? 23.203 7.031 77.244 1.00 9.60 668 ILE B O 1
ATOM 1345 N N . ASP B 1 66 ? 24.842 8.521 76.831 1.00 10.14 669 ASP B N 1
ATOM 1346 C CA . ASP B 1 66 ? 25.930 7.548 77.058 1.00 11.16 669 ASP B CA 1
ATOM 1347 C C . ASP B 1 66 ? 25.864 6.939 78.443 1.00 11.20 669 ASP B C 1
ATOM 1348 O O . ASP B 1 66 ? 26.109 5.739 78.590 1.00 11.57 669 ASP B O 1
ATOM 1353 N N . TYR B 1 67 ? 25.521 7.746 79.452 1.00 11.32 670 TYR B N 1
ATOM 1354 C CA . TYR B 1 67 ? 25.456 7.271 80.833 1.00 11.49 670 TYR B CA 1
ATOM 1355 C C . TYR B 1 67 ? 24.499 6.083 80.966 1.00 11.37 670 TYR B C 1
ATOM 1356 O O . TYR B 1 67 ? 24.750 5.157 81.721 1.00 10.87 670 TYR B O 1
ATOM 1365 N N . PHE B 1 68 ? 23.402 6.119 80.217 1.00 10.69 671 PHE B N 1
ATOM 1366 C CA . PHE B 1 68 ? 22.410 5.058 80.270 1.00 10.24 671 PHE B CA 1
ATOM 1367 C C . PHE B 1 68 ? 22.805 3.863 79.397 1.00 10.67 671 PHE B C 1
ATOM 1368 O O . PHE B 1 68 ? 22.758 2.717 79.848 1.00 10.14 671 PHE B O 1
ATOM 1376 N N . ILE B 1 69 ? 23.200 4.130 78.159 1.00 9.60 672 ILE B N 1
ATOM 1377 C CA . ILE B 1 69 ? 23.634 3.067 77.242 1.00 10.60 672 ILE B CA 1
ATOM 1378 C C . ILE B 1 69 ? 24.780 2.264 77.855 1.00 10.64 672 ILE B C 1
ATOM 1379 O O . ILE B 1 69 ? 24.739 1.027 77.863 1.00 11.21 672 ILE B O 1
ATOM 1384 N N . ASN B 1 70 ? 25.787 2.963 78.381 1.00 10.60 673 ASN B N 1
ATOM 1385 C CA . ASN B 1 70 ? 26.936 2.296 79.014 1.00 11.36 673 ASN B CA 1
ATOM 1386 C C . ASN B 1 70 ? 26.576 1.446 80.245 1.00 11.30 673 ASN B C 1
ATOM 1387 O O . ASN B 1 70 ? 27.268 0.468 80.559 1.00 11.25 673 ASN B O 1
ATOM 1392 N N . GLU B 1 71 ? 25.505 1.826 80.935 1.00 11.52 674 GLU B N 1
ATOM 1393 C CA . GLU B 1 71 ? 25.032 1.095 82.114 1.00 11.21 674 GLU B CA 1
ATOM 1394 C C . GLU B 1 71 ? 24.259 -0.158 81.701 1.00 10.87 674 GLU B C 1
ATOM 1395 O O . GLU B 1 71 ? 24.450 -1.224 82.277 1.00 10.70 674 GLU B O 1
ATOM 1397 N N . VAL B 1 72 ? 23.408 -0.038 80.680 1.00 10.24 675 VAL B N 1
ATOM 1398 C CA . VAL B 1 72 ? 22.460 -1.120 80.357 1.00 9.83 675 VAL B CA 1
ATOM 1399 C C . VAL B 1 72 ? 22.813 -2.014 79.156 1.00 9.83 675 VAL B C 1
ATOM 1400 O O . VAL B 1 72 ? 22.372 -3.162 79.081 1.00 9.88 675 VAL B O 1
ATOM 1412 N N . ASP B 1 74 ? 25.174 -4.159 76.391 1.00 9.54 677 ASP B N 1
ATOM 1413 C CA . ASP B 1 74 ? 26.405 -4.912 76.169 1.00 9.72 677 ASP B CA 1
ATOM 1414 C C . ASP B 1 74 ? 27.352 -4.067 75.304 1.00 9.51 677 ASP B C 1
ATOM 1415 O O . ASP B 1 74 ? 26.936 -3.502 74.271 1.00 8.98 677 ASP B O 1
ATOM 1417 N N . GLU B 1 75 ? 28.615 -3.970 75.739 1.00 9.29 678 GLU B N 1
ATOM 1418 C CA . GLU B 1 75 ? 29.622 -3.122 75.060 1.00 8.65 678 GLU B CA 1
ATOM 1419 C C . GLU B 1 75 ? 29.874 -3.426 73.575 1.00 8.62 678 GLU B C 1
ATOM 1420 O O . GLU B 1 75 ? 29.945 -2.496 72.755 1.00 7.04 678 GLU B O 1
ATOM 1422 N N . ASP B 1 76 ? 29.997 -4.708 73.224 1.00 7.96 679 ASP B N 1
ATOM 1423 C CA . ASP B 1 76 ? 30.166 -5.127 71.813 1.00 8.33 679 ASP B CA 1
ATOM 1424 C C . ASP B 1 76 ? 28.930 -4.840 70.944 1.00 7.61 679 ASP B C 1
ATOM 1425 O O . ASP B 1 76 ? 29.054 -4.569 69.746 1.00 6.73 679 ASP B O 1
ATOM 1430 N N . HIS B 1 77 ? 27.746 -4.942 71.549 1.00 7.03 680 HIS B N 1
ATOM 1431 C CA . HIS B 1 77 ? 26.497 -4.564 70.887 1.00 7.78 680 HIS B CA 1
ATOM 1432 C C . HIS B 1 77 ? 26.526 -3.079 70.537 1.00 8.07 680 HIS B C 1
ATOM 1433 O O . HIS B 1 77 ? 26.261 -2.703 69.395 1.00 7.06 680 HIS B O 1
ATOM 1440 N N . LEU B 1 78 ? 26.872 -2.239 71.510 1.00 10.13 681 LEU B N 1
ATOM 1441 C CA . LEU B 1 78 ? 27.001 -0.785 71.258 1.00 11.51 681 LEU B CA 1
ATOM 1442 C C . LEU B 1 78 ? 27.988 -0.479 70.109 1.00 12.59 681 LEU B C 1
ATOM 1443 O O . LEU B 1 78 ? 27.642 0.268 69.195 1.00 14.52 681 LEU B O 1
ATOM 1448 N N . GLU B 1 79 ? 29.192 -1.060 70.162 1.00 14.20 682 GLU B N 1
ATOM 1449 C CA . GLU B 1 79 ? 30.211 -0.837 69.138 1.00 14.55 682 GLU B CA 1
ATOM 1450 C C . GLU B 1 79 ? 29.746 -1.285 67.753 1.00 14.61 682 GLU B C 1
ATOM 1451 O O . GLU B 1 79 ? 29.898 -0.550 66.777 1.00 13.51 682 GLU B O 1
ATOM 1457 N N . ASP B 1 80 ? 29.169 -2.478 67.658 1.00 13.53 683 ASP B N 1
ATOM 1458 C CA . ASP B 1 80 ? 28.742 -2.999 66.362 1.00 12.93 683 ASP B CA 1
ATOM 1459 C C . ASP B 1 80 ? 27.602 -2.185 65.735 1.00 12.28 683 ASP B C 1
ATOM 1460 O O . ASP B 1 80 ? 27.641 -1.883 64.551 1.00 11.63 683 ASP B O 1
ATOM 1465 N N . ILE B 1 81 ? 26.616 -1.805 66.543 1.00 11.63 684 ILE B N 1
ATOM 1466 C CA . ILE B 1 81 ? 25.517 -0.996 66.032 1.00 11.25 684 ILE B CA 1
ATOM 1467 C C . ILE B 1 81 ? 26.020 0.407 65.665 1.00 11.19 684 ILE B C 1
ATOM 1468 O O . ILE B 1 81 ? 25.630 0.954 64.640 1.00 10.99 684 ILE B O 1
ATOM 1473 N N . PHE B 1 82 ? 26.910 0.972 66.488 1.00 11.77 685 PHE B N 1
ATOM 1474 C CA . PHE B 1 82 ? 27.429 2.333 66.243 1.00 11.60 685 PHE B CA 1
ATOM 1475 C C . PHE B 1 82 ? 28.189 2.301 64.919 1.00 11.05 685 PHE B C 1
ATOM 1476 O O . PHE B 1 82 ? 28.057 3.210 64.076 1.00 10.52 685 PHE B O 1
ATOM 1484 N N . GLU B 1 83 ? 29.005 1.258 64.737 1.00 11.97 686 GLU B N 1
ATOM 1485 C CA . GLU B 1 83 ? 29.744 1.098 63.488 1.00 11.75 686 GLU B CA 1
ATOM 1486 C C . GLU B 1 83 ? 28.828 0.965 62.288 1.00 12.52 686 GLU B C 1
ATOM 1487 O O . GLU B 1 83 ? 29.089 1.567 61.223 1.00 12.62 686 GLU B O 1
ATOM 1493 N N . TYR B 1 84 ? 27.738 0.213 62.457 1.00 11.49 687 TYR B N 1
ATOM 1494 C CA . TYR B 1 84 ? 26.723 0.149 61.413 1.00 11.56 687 TYR B CA 1
ATOM 1495 C C . TYR B 1 84 ? 26.255 1.559 61.008 1.00 11.88 687 TYR B C 1
ATOM 1496 O O . TYR B 1 84 ? 26.235 1.899 59.813 1.00 11.77 687 TYR B O 1
ATOM 1505 N N . PHE B 1 85 ? 25.923 2.397 61.982 1.00 10.85 688 PHE B N 1
ATOM 1506 C CA . PHE B 1 85 ? 25.447 3.738 61.621 1.00 11.77 688 PHE B CA 1
ATOM 1507 C C . PHE B 1 85 ? 26.524 4.601 60.964 1.00 11.08 688 PHE B C 1
ATOM 1508 O O . PHE B 1 85 ? 26.272 5.345 59.987 1.00 11.43 688 PHE B O 1
ATOM 1516 N N . LYS B 1 86 ? 27.748 4.505 61.477 1.00 11.22 689 LYS B N 1
ATOM 1517 C CA . LYS B 1 86 ? 28.842 5.262 60.902 1.00 11.22 689 LYS B CA 1
ATOM 1518 C C . LYS B 1 86 ? 29.071 4.936 59.437 1.00 11.41 689 LYS B C 1
ATOM 1519 O O . LYS B 1 86 ? 29.441 5.812 58.676 1.00 12.12 689 LYS B O 1
ATOM 1525 N N . GLU B 1 87 ? 28.857 3.668 59.072 1.00 11.68 690 GLU B N 1
ATOM 1526 C CA . GLU B 1 87 ? 29.070 3.193 57.708 1.00 12.31 690 GLU B CA 1
ATOM 1527 C C . GLU B 1 87 ? 27.827 3.248 56.819 1.00 12.46 690 GLU B C 1
ATOM 1528 O O . GLU B 1 87 ? 27.916 3.036 55.634 1.00 13.27 690 GLU B O 1
ATOM 1534 N N . SER B 1 88 ? 26.680 3.518 57.423 1.00 12.68 691 SER B N 1
ATOM 1535 C CA . SER B 1 88 ? 25.421 3.510 56.668 1.00 12.98 691 SER B CA 1
ATOM 1536 C C . SER B 1 88 ? 25.279 4.732 55.765 1.00 12.60 691 SER B C 1
ATOM 1537 O O . SER B 1 88 ? 25.975 5.756 55.926 1.00 13.47 691 SER B O 1
ATOM 1540 N N . THR B 1 89 ? 24.371 4.617 54.799 1.00 11.47 692 THR B N 1
ATOM 1541 C CA . THR B 1 89 ? 24.002 5.750 53.950 1.00 11.65 692 THR B CA 1
ATOM 1542 C C . THR B 1 89 ? 22.737 6.380 54.497 1.00 11.99 692 THR B C 1
ATOM 1543 O O . THR B 1 89 ? 22.678 7.584 54.636 1.00 13.56 692 THR B O 1
ATOM 1547 N N . THR B 1 90 ? 21.723 5.571 54.772 1.00 11.89 693 THR B N 1
ATOM 1548 C CA . THR B 1 90 ? 20.522 6.090 55.441 1.00 11.38 693 THR B CA 1
ATOM 1549 C C . THR B 1 90 ? 20.526 5.689 56.908 1.00 12.12 693 THR B C 1
ATOM 1550 O O . THR B 1 90 ? 20.965 4.593 57.232 1.00 12.53 693 THR B O 1
ATOM 1554 N N . ASP B 1 91 ? 20.002 6.585 57.760 1.00 11.22 694 ASP B N 1
ATOM 1555 C CA . ASP B 1 91 ? 19.866 6.288 59.176 1.00 11.53 694 ASP B CA 1
ATOM 1556 C C . ASP B 1 91 ? 18.599 5.535 59.529 1.00 11.52 694 ASP B C 1
ATOM 1557 O O . ASP B 1 91 ? 18.364 5.237 60.699 1.00 11.73 694 ASP B O 1
ATOM 1562 N N . SER B 1 92 ? 17.808 5.182 58.520 1.00 12.16 695 SER B N 1
ATOM 1563 C CA . SER B 1 92 ? 16.477 4.618 58.710 1.00 13.07 695 SER B CA 1
ATOM 1564 C C . SER B 1 92 ? 16.452 3.433 59.671 1.00 12.40 695 SER B C 1
ATOM 1565 O O . SER B 1 92 ? 17.300 2.540 59.574 1.00 11.91 695 SER B O 1
ATOM 1568 N N . LEU B 1 93 ? 15.468 3.407 60.590 1.00 11.36 696 LEU B N 1
ATOM 1569 C CA . LEU B 1 93 ? 15.338 2.255 61.479 1.00 11.87 696 LEU B CA 1
ATOM 1570 C C . LEU B 1 93 ? 15.001 0.990 60.688 1.00 11.49 696 LEU B C 1
ATOM 1571 O O . LEU B 1 93 ? 15.505 -0.081 60.999 1.00 12.16 696 LEU B O 1
ATOM 1576 N N . GLU B 1 94 ? 14.151 1.135 59.673 1.00 12.32 697 GLU B N 1
ATOM 1577 C CA . GLU B 1 94 ? 13.765 0.003 58.803 1.00 11.98 697 GLU B CA 1
ATOM 1578 C C . GLU B 1 94 ? 14.983 -0.654 58.166 1.00 11.33 697 GLU B C 1
ATOM 1579 O O . GLU B 1 94 ? 15.116 -1.891 58.181 1.00 11.04 697 GLU B O 1
ATOM 1585 N N . GLU B 1 95 ? 15.887 0.159 57.629 1.00 10.60 698 GLU B N 1
ATOM 1586 C CA . GLU B 1 95 ? 17.098 -0.390 57.023 1.00 10.11 698 GLU B CA 1
ATOM 1587 C C . GLU B 1 95 ? 18.022 -0.995 58.062 1.00 10.50 698 GLU B C 1
ATOM 1588 O O . GLU B 1 95 ? 18.594 -2.074 57.834 1.00 11.06 698 GLU B O 1
ATOM 1594 N N . ALA B 1 96 ? 18.128 -0.334 59.231 1.00 9.81 699 ALA B N 1
ATOM 1595 C CA . ALA B 1 96 ? 18.960 -0.865 60.321 1.00 9.44 699 ALA B CA 1
ATOM 1596 C C . ALA B 1 96 ? 18.469 -2.249 60.766 1.00 10.13 699 ALA B C 1
ATOM 1597 O O . ALA B 1 96 ? 19.268 -3.163 60.943 1.00 10.87 699 ALA B O 1
ATOM 1607 N N . GLN B 1 98 ? 16.741 -4.420 58.990 1.00 11.88 701 GLN B N 1
ATOM 1608 C CA . GLN B 1 98 ? 16.994 -5.373 57.906 1.00 12.43 701 GLN B CA 1
ATOM 1609 C C . GLN B 1 98 ? 18.426 -5.867 58.016 1.00 11.79 701 GLN B C 1
ATOM 1610 O O . GLN B 1 98 ? 18.708 -7.059 57.846 1.00 11.14 701 GLN B O 1
ATOM 1616 N N . GLU B 1 99 ? 19.328 -4.943 58.335 1.00 11.54 702 GLU B N 1
ATOM 1617 C CA . GLU B 1 99 ? 20.747 -5.272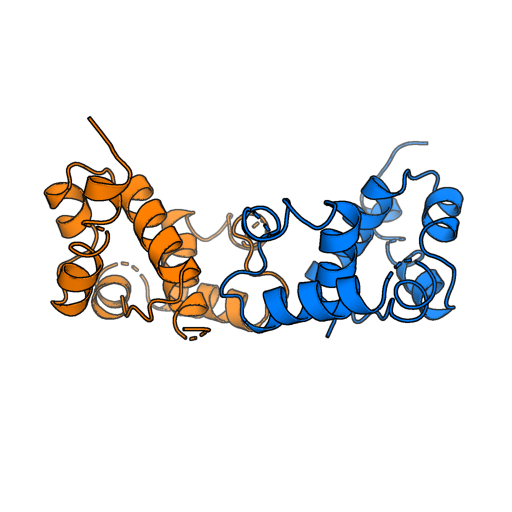 58.389 1.00 11.88 702 GLU B CA 1
ATOM 1618 C C . GLU B 1 99 ? 21.175 -5.888 59.729 1.00 11.25 702 GLU B C 1
ATOM 1619 O O . GLU B 1 99 ? 22.064 -6.755 59.752 1.00 12.06 702 GLU B O 1
ATOM 1625 N N . LEU B 1 100 ? 20.514 -5.489 60.822 1.00 10.91 703 LEU B N 1
ATOM 1626 C CA . LEU B 1 100 ? 20.939 -5.848 62.194 1.00 10.47 703 LEU B CA 1
ATOM 1627 C C . LEU B 1 100 ? 19.942 -6.662 63.050 1.00 10.94 703 LEU B C 1
ATOM 1628 O O . LEU B 1 100 ? 20.297 -7.088 64.146 1.00 10.98 703 LEU B O 1
ATOM 1633 N N . GLY B 1 101 ? 18.710 -6.840 62.571 1.00 11.12 704 GLY B N 1
ATOM 1634 C CA . GLY B 1 101 ? 17.603 -7.345 63.395 1.00 11.18 704 GLY B CA 1
ATOM 1635 C C . GLY B 1 101 ? 17.668 -8.790 63.853 1.00 11.31 704 GLY B C 1
ATOM 1636 O O . GLY B 1 101 ? 16.884 -9.219 64.704 1.00 11.03 704 GLY B O 1
ATOM 1637 N N . LYS B 1 102 ? 18.608 -9.540 63.299 1.00 11.59 705 LYS B N 1
ATOM 1638 C CA . LYS B 1 102 ? 18.798 -10.925 63.698 1.00 12.25 705 LYS B CA 1
ATOM 1639 C C . LYS B 1 102 ? 19.763 -11.050 64.885 1.00 12.11 705 LYS B C 1
ATOM 1640 O O . LYS B 1 102 ? 19.858 -12.120 65.506 1.00 12.91 705 LYS B O 1
ATOM 1646 N N . ASP B 1 103 ? 20.458 -9.958 65.207 1.00 12.27 706 ASP B N 1
ATOM 1647 C CA . ASP B 1 103 ? 21.462 -9.944 66.282 1.00 11.69 706 ASP B CA 1
ATOM 1648 C C . ASP B 1 103 ? 21.103 -8.979 67.418 1.00 10.81 706 ASP B C 1
ATOM 1649 O O . ASP B 1 103 ? 21.426 -9.229 68.591 1.00 9.30 706 ASP B O 1
ATOM 1654 N N . TYR B 1 104 ? 20.411 -7.895 67.064 1.00 9.87 707 TYR B N 1
ATOM 1655 C CA . TYR B 1 104 ? 20.103 -6.825 68.016 1.00 9.74 707 TYR B CA 1
ATOM 1656 C C . TYR B 1 104 ? 18.626 -6.493 68.031 1.00 10.12 707 TYR B C 1
ATOM 1657 O O . TYR B 1 104 ? 17.948 -6.561 67.006 1.00 9.53 707 TYR B O 1
ATOM 1666 N N . SER B 1 105 ? 18.126 -6.159 69.211 1.00 11.49 708 SER B N 1
ATOM 1667 C CA . SER B 1 105 ? 16.727 -5.803 69.365 1.00 12.27 708 SER B CA 1
ATOM 1668 C C . SER B 1 105 ? 16.439 -4.417 68.794 1.00 12.61 708 SER B C 1
ATOM 1669 O O . SER B 1 105 ? 17.339 -3.578 68.634 1.00 14.03 708 SER B O 1
ATOM 1672 N N . GLU B 1 106 ? 15.166 -4.178 68.520 1.00 12.91 709 GLU B N 1
ATOM 1673 C CA . GLU B 1 106 ? 14.722 -2.856 68.083 1.00 13.02 709 GLU B CA 1
ATOM 1674 C C . GLU B 1 106 ? 15.104 -1.789 69.115 1.00 12.95 709 GLU B C 1
ATOM 1675 O O . GLU B 1 106 ? 15.581 -0.714 68.744 1.00 13.11 709 GLU B O 1
ATOM 1681 N N . GLU B 1 107 ? 14.913 -2.079 70.399 1.00 13.36 710 GLU B N 1
ATOM 1682 C CA . GLU B 1 107 ? 15.297 -1.114 71.434 1.00 13.66 710 GLU B CA 1
ATOM 1683 C C . GLU B 1 107 ? 16.791 -0.796 71.476 1.00 13.64 710 GLU B C 1
ATOM 1684 O O . GLU B 1 107 ? 17.177 0.382 71.649 1.00 13.15 710 GLU B O 1
ATOM 1690 N N . GLU B 1 108 ? 17.631 -1.814 71.322 1.00 13.33 711 GLU B N 1
ATOM 1691 C CA . GLU B 1 108 ? 19.077 -1.555 71.297 1.00 12.96 711 GLU B CA 1
ATOM 1692 C C . GLU B 1 108 ? 19.440 -0.650 70.131 1.00 12.73 711 GLU B C 1
ATOM 1693 O O . GLU B 1 108 ? 20.199 0.307 70.299 1.00 12.88 711 GLU B O 1
ATOM 1699 N N . ILE B 1 109 ? 18.864 -0.953 68.968 1.00 12.74 712 ILE B N 1
ATOM 1700 C CA . ILE B 1 109 ? 19.158 -0.242 67.734 1.00 12.03 712 ILE B CA 1
ATOM 1701 C C . ILE B 1 109 ? 18.638 1.186 67.830 1.00 12.33 712 ILE B C 1
ATOM 1702 O O . ILE B 1 109 ? 19.362 2.126 67.454 1.00 11.77 712 ILE B O 1
ATOM 1707 N N . ARG B 1 110 ? 17.414 1.355 68.345 1.00 12.07 713 ARG B N 1
ATOM 1708 C CA . ARG B 1 110 ? 16.879 2.701 68.549 1.00 12.07 713 ARG B CA 1
ATOM 1709 C C . ARG B 1 110 ? 17.740 3.564 69.483 1.00 12.34 713 ARG B C 1
ATOM 1710 O O . ARG B 1 110 ? 17.964 4.748 69.200 1.00 11.65 713 ARG B O 1
ATOM 1718 N N . LEU B 1 111 ? 18.213 2.994 70.602 1.00 10.23 714 LEU B N 1
ATOM 1719 C CA . LEU B 1 111 ? 19.074 3.722 71.530 1.00 11.59 714 LEU B CA 1
ATOM 1720 C C . LEU B 1 111 ? 20.361 4.196 70.866 1.00 11.06 714 LEU B C 1
ATOM 1721 O O . LEU B 1 111 ? 20.778 5.348 71.048 1.00 11.59 714 LEU B O 1
ATOM 1726 N N . VAL B 1 112 ? 21.026 3.307 70.139 1.00 11.71 715 VAL B N 1
ATOM 1727 C CA . VAL B 1 112 ? 22.305 3.677 69.564 1.00 10.60 715 VAL B CA 1
ATOM 1728 C C . VAL B 1 112 ? 22.071 4.686 68.448 1.00 11.23 715 VAL B C 1
ATOM 1729 O O . VAL B 1 112 ? 22.909 5.568 68.269 1.00 11.14 715 VAL B O 1
ATOM 1733 N N . ARG B 1 113 ? 20.957 4.543 67.727 1.00 11.10 716 ARG B N 1
ATOM 1734 C CA . ARG B 1 113 ? 20.616 5.473 66.644 1.00 10.72 716 ARG B CA 1
ATOM 1735 C C . ARG B 1 113 ? 20.405 6.892 67.227 1.00 12.35 716 ARG B C 1
ATOM 1736 O O . ARG B 1 113 ? 20.844 7.866 66.625 1.00 12.73 716 ARG B O 1
ATOM 1744 N N . ILE B 1 114 ? 19.753 6.994 68.380 1.00 12.12 717 ILE B N 1
ATOM 1745 C CA . ILE B 1 114 ? 19.626 8.311 69.082 1.00 11.77 717 ILE B CA 1
ATOM 1746 C C . ILE B 1 114 ? 20.989 8.908 69.352 1.00 11.85 717 ILE B C 1
ATOM 1747 O O . ILE B 1 114 ? 21.243 10.083 69.048 1.00 12.62 717 ILE B O 1
ATOM 1752 N N . LYS B 1 115 ? 21.886 8.099 69.923 1.00 9.83 718 LYS B N 1
ATOM 1753 C CA . LYS B 1 115 ? 23.245 8.543 70.237 1.00 8.47 718 LYS B CA 1
ATOM 1754 C C . LYS B 1 115 ? 23.942 9.049 68.952 1.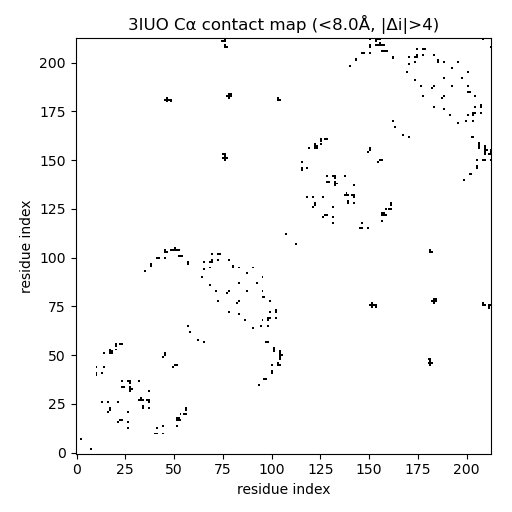00 8.13 718 LYS B C 1
ATOM 1755 O O . LYS B 1 115 ? 24.530 10.142 68.914 1.00 8.07 718 LYS B O 1
ATOM 1761 N N . PHE B 1 116 ? 23.871 8.247 67.910 1.00 7.71 719 PHE B N 1
ATOM 1762 C CA . PHE B 1 116 ? 24.541 8.583 66.677 1.00 6.91 719 PHE B CA 1
ATOM 1763 C C . PHE B 1 116 ? 23.987 9.858 66.032 1.00 8.26 719 PHE B C 1
ATOM 1764 O O . PHE B 1 116 ? 24.763 10.729 65.609 1.00 7.93 719 PHE B O 1
ATOM 1772 N N . LEU B 1 117 ? 22.656 9.933 65.880 1.00 7.82 720 LEU B N 1
ATOM 1773 C CA . LEU B 1 117 ? 22.065 11.136 65.237 1.00 7.40 720 LEU B CA 1
ATOM 1774 C C . LEU B 1 117 ? 22.368 12.401 65.998 1.00 8.60 720 LEU B C 1
ATOM 1775 O O . LEU B 1 117 ? 22.679 13.448 65.374 1.00 9.18 720 LEU B O 1
ATOM 1780 N N . SER B 1 118 ? 22.269 12.316 67.318 1.00 8.51 721 SER B N 1
ATOM 1781 C CA . SER B 1 118 ? 22.570 13.502 68.152 1.00 9.21 721 SER B CA 1
ATOM 1782 C C . SER B 1 118 ? 24.029 13.932 67.957 1.00 9.07 721 SER B C 1
ATOM 1783 O O . SER B 1 118 ? 24.336 15.112 67.712 1.00 9.67 721 SER B O 1
ATOM 1786 N N . GLU B 1 119 ? 24.933 12.979 68.014 1.00 7.58 722 GLU B N 1
ATOM 1787 C CA . GLU B 1 119 ? 26.356 13.347 67.900 1.00 9.73 722 GLU B CA 1
ATOM 1788 C C . GLU B 1 119 ? 26.711 13.965 66.550 1.00 8.84 722 GLU B C 1
ATOM 1789 O O . GLU B 1 119 ? 27.456 14.962 66.462 1.00 8.21 722 GLU B O 1
ATOM 1803 N N . ALA B 1 121 ? 24.813 15.362 64.193 1.00 8.07 724 ALA B N 1
ATOM 1804 C CA . ALA B 1 121 ? 24.036 16.473 63.645 1.00 8.39 724 ALA B CA 1
ATOM 1805 C C . ALA B 1 121 ? 23.707 17.624 64.586 1.00 8.05 724 ALA B C 1
ATOM 1806 O O . ALA B 1 121 ? 23.491 18.749 64.116 1.00 10.02 724 ALA B O 1
ATOM 1808 N N . ASN B 1 122 ? 23.658 17.383 65.906 1.00 8.18 725 ASN B N 1
ATOM 1809 C CA . ASN B 1 122 ? 22.993 18.365 66.770 1.00 9.72 725 ASN B CA 1
ATOM 1810 C C . ASN B 1 122 ? 23.936 19.231 67.580 1.00 10.93 725 ASN B C 1
ATOM 1811 O O . ASN B 1 122 ? 25.137 18.941 67.598 1.00 12.26 725 ASN B O 1
#

Organism: Porphyromonas gingivalis (strain ATCC BAA-308 / W83) (NCBI:txid242619)

Solvent-accessible surface area: 12423 Å² total

Radius of gyration: 19.91 Å; Cα contacts (8 Å, |Δi|>4): 203; chains: 2; bounding box: 36×41×56 Å

Foldseek 3Di:
DDDDVVVLVCLVVLQVCQVVVPALCNSCVVVVHHNVRSLVSLVVCLVVVNQGANCSHLVVPDPVLLVVLLVCCVPDPDLDLVVSCVCVVPDPSSSNSVSSSNNSND/DDDPVVLVCLVVVQVCQVVVPALCRVCVVVVHHNVRSLVSLVVVLVVQDQGDNCSRLVVPDPVLLVVLLVCCVPDDDLDLVVSCVCVVPDPSVSNSVSSSNNSSVSD

B-factor: mean 12.93, std 4.23, range [2.0, 35.15]

Sequence (213 aa):
RVRTLANKSKKVSSIVQQIDRKVALLDDIAVSHGLDDFPELLSEVETIVYSGTRINIDYFIINEVDEDHLEDIFEYFKESTTDSLEEAQELGKDYSEEEIRLVRIKFLSEVRTLANKSKKVSSIVQQIDRKVALLDDIAVSHGLDFPELLSEVETIVYSGTRINIDYFINEVDEDHLEDIFEYFKESTTDSLEEAQELGKDYSEEEIRLVRIKFLSEAN

InterPro domains:
  IPR001650 Helicase, C-terminal domain-like [PF00271] (223-327)
  IPR001650 Helicase, C-terminal domain-like [PS51194] (222-366)
  IPR001650 Helicase, C-terminal domain-like [SM00490] (246-327)
  IPR002121 HRDC domain [PF00570] (534-598)
  IPR002121 HRDC domain [PS50967] (528-608)
  IPR002121 HRDC domain [SM00341] (528-608)
  IPR004589 DNA helicase, ATP-dependent, RecQ type [TIGR00614] (9-460)
  IPR006293 DNA helicase, ATP-dependent, RecQ type, bacterial [TIGR01389] (7-600)
  IPR010997 HRDC-like superfamily [SSF47819] (529-610)
  IPR011545 DEAD/DEAH-box helicase domain [PF00270] (21-183)
  IPR014001 Helicase superfamily 1/2, ATP-binding domain [PS51192] (26-197)
  IPR014001 Helicase superfamily 1/2, ATP-binding domain [SM00487] (14-213)
  IPR018982 RQC domain [PF09382] (403-511)
  IPR018982 RQC domain [SM00956] (407-510)
  IPR027417 P-loop containing nucleoside triphosphate hydrolase [G3DSA:3.40.50.300] (2-203)
  IPR027417 P-loop containing nucleoside triphosphate hydrolase [G3DSA:3.40.50.300] (204-336)
  IPR027417 P-loop containing nucleoside triphosphate hydrolase [SSF52540] (58-347)
  IPR032284 ATP-dependent DNA helicase RecQ, zinc-binding domain [PF16124] (338-400)
  IPR036388 Winged helix-like DNA-binding domain superfamily [G3DSA:1.10.10.10] (337-513)
  IPR036390 Winged helix DNA-binding domain superfamily [SSF46785] (398-508)

CATH classification: 1.10.10.1390

Secondary structure (DSSP, 8-state):
----HHHHH--HHHHHHHHTT--HHHHHHHTT--HHHHHHHHHHHHHTT-----HHHHHH--HHHHHHHHHHHHH-S---TTT---STTTS-HHHHHHHHHHHHH-/---HHHHH--HHHHHHHHTT--HHHHHHHTT--HHHHHHHHHHHHHTT-----HHHHHH--HHHHHHHHHHHHH-S---TTT---STTTS-HHHHHHHHHHHHH---